Protein AF-A0A7Y1ADD5-F1 (afdb_monomer_lite)

Sequence (336 aa):
MIGHAPLDERRKQRAGEQALKLFDQLDKNEVDAVLAQFDAKTAECEATAEARAAEHLIVLQSAYLLNALYAYDPQDLRRGWAFAIQAALCTLGMEACPPGQALLAQWWEDTQIAEGNLFWRGYALNQQDLMKDTRVGLTESKSLFASLPLKDIAATAIKEIKRGKSIINTFEKANKVLADGEKLTPMDWLARSQMGVLMGWYAQLAKGVFTYGSPNSVDKAMAHVLTTAVSWRLGKLAPQLRLEELAEAKTPKSIDRVRAELQVRVRASVQAELDAGKMGNFYAVRIGVIVGLYEAFQLYNKAQVMPDGNKQKAEFVAAAPATTAVSLDLMHTGAE

Foldseek 3Di:
DDDPDPPVVVVVVVVVVVVVVVVVPDPVVVVVVVVVVVVVVLVVVAVVLQVCVVVLVCCLQDPVVLVVLPVQDLADLVSLQLLLLVLLVSLFCLVSYDSSLVVLLVLLPPLLCDSSNSLVCSLQSVHPVLSVLSSVLLVVLLVVLVPDDLLCLLVVLVVSLVVLQVNLVVLVVSLVVLVVCLPDDPDPSNQLLSLLSSVSSVVSLLVQLCQCCDPPHPRVSSNRSSLSSLLSNLRPVNVVLPSPVVSPDPPDDPPVVSVVVLCVLLVVLVVVVVVCPSGDDSSSLSSNLSSLSSVLSVLQSVLVPDDPPDPSSVVSPVSSVVSNVSSVVSSVVSND

pLDDT: mean 72.24, std 17.01, range [35.12, 95.81]

Structure (mmCIF, N/CA/C/O backbone):
data_AF-A0A7Y1ADD5-F1
#
_entry.id   AF-A0A7Y1ADD5-F1
#
loop_
_atom_site.group_PDB
_atom_site.id
_atom_site.type_symbol
_atom_site.label_atom_id
_atom_site.label_alt_id
_atom_site.label_comp_id
_atom_site.label_asym_id
_atom_site.label_entity_id
_atom_site.label_seq_id
_atom_site.pdbx_PDB_ins_code
_atom_site.Cartn_x
_atom_site.Cartn_y
_atom_site.Cartn_z
_atom_site.occupancy
_atom_site.B_iso_or_equiv
_atom_site.auth_seq_id
_atom_site.auth_comp_id
_atom_site.auth_asym_id
_atom_site.auth_atom_id
_atom_site.pdbx_PDB_model_num
ATOM 1 N N . MET A 1 1 ? -54.639 13.576 25.469 1.00 35.28 1 MET A N 1
ATOM 2 C CA . MET A 1 1 ? -53.165 13.674 25.547 1.00 35.28 1 MET A CA 1
ATOM 3 C C . MET A 1 1 ? -52.591 13.025 24.301 1.00 35.28 1 MET A C 1
ATOM 5 O O . MET A 1 1 ? -52.671 11.813 24.180 1.00 35.28 1 MET A O 1
ATOM 9 N N . ILE A 1 2 ? -52.111 13.816 23.340 1.00 41.03 2 ILE A N 1
ATOM 10 C CA . ILE A 1 2 ? -51.471 13.295 22.124 1.00 41.03 2 ILE A CA 1
ATOM 11 C C . ILE A 1 2 ? -49.968 13.291 22.401 1.00 41.03 2 ILE A C 1
ATOM 13 O O . ILE A 1 2 ? -49.354 14.350 22.517 1.00 41.03 2 ILE A O 1
ATOM 17 N N . GLY A 1 3 ? -49.401 12.101 22.601 1.00 40.22 3 GLY A N 1
ATOM 18 C CA . GLY A 1 3 ? -47.978 11.917 22.870 1.00 40.22 3 GLY A CA 1
ATOM 19 C C . GLY A 1 3 ? -47.151 12.292 21.645 1.00 40.22 3 GLY A C 1
ATOM 20 O O . GLY A 1 3 ? -47.153 11.587 20.637 1.00 40.22 3 GLY A O 1
ATOM 21 N N . HIS A 1 4 ? -46.443 13.417 21.711 1.00 43.22 4 HIS A N 1
ATOM 22 C CA . HIS A 1 4 ? -45.445 13.762 20.710 1.00 43.22 4 HIS A CA 1
ATOM 23 C C . HIS A 1 4 ? -44.238 12.831 20.867 1.00 43.22 4 HIS A C 1
ATOM 25 O O . HIS A 1 4 ? -43.370 13.086 21.695 1.00 43.22 4 HIS A O 1
ATOM 31 N N . ALA A 1 5 ? -44.149 11.789 20.033 1.00 47.56 5 ALA A N 1
ATOM 32 C CA . ALA A 1 5 ? -42.877 11.099 19.822 1.00 47.56 5 ALA A CA 1
ATOM 33 C C . ALA A 1 5 ? -41.831 12.145 19.380 1.00 47.56 5 ALA A C 1
ATOM 35 O O . ALA A 1 5 ? -42.150 12.932 18.463 1.00 47.56 5 ALA A O 1
ATOM 36 N N . PRO A 1 6 ? -40.651 12.209 20.027 1.00 55.03 6 PRO A N 1
ATOM 37 C CA . PRO A 1 6 ? -39.632 13.214 19.751 1.00 55.03 6 PRO A CA 1
ATOM 38 C C . PRO A 1 6 ? -39.223 13.159 18.275 1.00 55.03 6 PRO A C 1
ATOM 40 O O . PRO A 1 6 ? -39.163 12.093 17.664 1.00 55.03 6 PRO A O 1
ATOM 43 N N . LEU A 1 7 ? -38.978 14.329 17.678 1.00 48.97 7 LEU A N 1
ATOM 44 C CA . LEU A 1 7 ? -38.699 14.515 16.243 1.00 48.97 7 LEU A CA 1
ATOM 45 C C . LEU A 1 7 ? -37.621 13.564 15.681 1.00 48.97 7 LEU A C 1
ATOM 47 O O . LEU A 1 7 ? -37.680 13.205 14.504 1.00 48.97 7 LEU A O 1
ATOM 51 N N . ASP A 1 8 ? -36.688 13.120 16.522 1.00 46.88 8 ASP A N 1
ATOM 52 C CA . ASP A 1 8 ? -35.637 12.159 16.181 1.00 46.88 8 ASP A CA 1
ATOM 53 C C . ASP A 1 8 ? -36.136 10.726 15.959 1.00 46.88 8 ASP A C 1
ATOM 55 O O . ASP A 1 8 ? -35.636 10.039 15.067 1.00 46.88 8 ASP A O 1
ATOM 59 N N . GLU A 1 9 ? -37.139 10.259 16.706 1.00 48.44 9 GLU A N 1
ATOM 60 C CA . GLU A 1 9 ? -37.697 8.915 16.508 1.00 48.44 9 GLU A CA 1
ATOM 61 C C . GLU A 1 9 ? -38.468 8.824 15.195 1.00 48.44 9 GLU A C 1
ATOM 63 O O . GLU A 1 9 ? -38.271 7.882 14.432 1.00 48.44 9 GLU A O 1
ATOM 68 N N . ARG A 1 10 ? -39.251 9.856 14.854 1.00 60.03 10 ARG A N 1
ATOM 69 C CA . ARG A 1 10 ? -39.974 9.910 13.570 1.00 60.03 10 ARG A CA 1
ATOM 70 C C . ARG A 1 10 ? -39.033 9.992 12.371 1.00 60.03 10 ARG A C 1
ATOM 72 O O . ARG A 1 10 ? -39.338 9.441 11.315 1.00 60.03 10 ARG A O 1
ATOM 79 N N . ARG A 1 11 ? -37.892 10.677 12.514 1.00 47.22 11 ARG A N 1
ATOM 80 C CA . ARG A 1 11 ? -36.849 10.721 11.476 1.00 47.22 11 ARG A CA 1
ATOM 81 C C . ARG A 1 11 ? -36.173 9.364 11.300 1.00 47.22 11 ARG A C 1
ATOM 83 O O . ARG A 1 11 ? -35.996 8.941 10.163 1.00 47.22 11 ARG A O 1
ATOM 90 N N . LYS A 1 12 ? -35.862 8.660 12.395 1.00 50.84 12 LYS A N 1
ATOM 91 C CA . LYS A 1 12 ? -35.328 7.288 12.345 1.00 50.84 12 LYS A CA 1
ATOM 92 C C . LYS A 1 12 ? -36.313 6.317 11.693 1.00 50.84 12 LYS A C 1
ATOM 94 O O . LYS A 1 12 ? -35.900 5.529 10.851 1.00 50.84 12 LYS A O 1
ATOM 99 N N . GLN A 1 13 ? -37.600 6.421 12.024 1.00 60.69 13 GLN A N 1
ATOM 100 C CA . GLN A 1 13 ? -38.652 5.591 11.433 1.00 60.69 13 GLN A CA 1
ATOM 101 C C . GLN A 1 13 ? -38.779 5.822 9.924 1.00 60.69 13 GLN A C 1
ATOM 103 O O . GLN A 1 13 ? -38.715 4.867 9.158 1.00 60.69 13 GLN A O 1
ATOM 108 N N . ARG A 1 14 ? -38.837 7.085 9.475 1.00 63.88 14 ARG A N 1
ATOM 109 C CA . ARG A 1 14 ? -38.886 7.407 8.037 1.00 63.88 14 ARG A CA 1
ATOM 110 C C . ARG A 1 14 ? -37.642 6.970 7.274 1.00 63.88 14 ARG A C 1
ATOM 112 O O . ARG A 1 14 ? -37.772 6.499 6.152 1.00 63.88 14 ARG A O 1
ATOM 119 N N . ALA A 1 15 ? -36.455 7.129 7.858 1.00 52.94 15 ALA A N 1
ATOM 120 C CA . ALA A 1 15 ? -35.216 6.673 7.233 1.00 52.94 15 ALA A CA 1
ATOM 121 C C . ALA A 1 15 ? -35.188 5.140 7.098 1.00 52.94 15 ALA A C 1
ATOM 123 O O . ALA A 1 15 ? -34.776 4.630 6.060 1.00 52.94 15 ALA A O 1
ATOM 124 N N . GLY A 1 16 ? -35.682 4.413 8.108 1.00 58.47 16 GLY A N 1
ATOM 125 C CA . GLY A 1 16 ? -35.849 2.958 8.050 1.00 58.47 16 GLY A CA 1
ATOM 126 C C . GLY A 1 16 ? -36.850 2.519 6.978 1.00 58.47 16 GLY A C 1
ATOM 127 O O . GLY A 1 16 ? -36.544 1.641 6.178 1.00 58.47 16 GLY A O 1
ATOM 128 N N . GLU A 1 17 ? -38.010 3.175 6.900 1.00 69.00 17 GLU A N 1
ATOM 129 C CA . GLU A 1 17 ? -39.030 2.907 5.875 1.00 69.00 17 GLU A CA 1
ATOM 130 C C . GLU A 1 17 ? -38.546 3.231 4.453 1.00 69.00 17 GLU A C 1
ATOM 132 O O . GLU A 1 17 ? -38.867 2.510 3.512 1.00 69.00 17 GLU A O 1
ATOM 137 N N . GLN A 1 18 ? -37.768 4.301 4.270 1.00 64.12 18 GLN A N 1
ATOM 138 C CA . GLN A 1 18 ? -37.186 4.646 2.970 1.00 64.12 18 GLN A CA 1
ATOM 139 C C . GLN A 1 18 ? -36.085 3.672 2.544 1.00 64.12 18 GLN A C 1
ATOM 141 O O . GLN A 1 18 ? -36.027 3.320 1.369 1.00 64.12 18 GLN A O 1
ATOM 146 N N . ALA A 1 19 ? -35.245 3.214 3.478 1.00 56.06 19 ALA A N 1
ATOM 147 C CA . ALA A 1 19 ? -34.239 2.197 3.193 1.00 56.06 19 ALA A CA 1
ATOM 148 C C . ALA A 1 19 ? -34.893 0.870 2.779 1.00 56.06 19 ALA A C 1
ATOM 150 O O . ALA A 1 19 ? -34.497 0.288 1.776 1.00 56.06 19 ALA A O 1
ATOM 151 N N . LEU A 1 20 ? -35.942 0.436 3.488 1.00 58.53 20 LEU A N 1
ATOM 152 C CA . LEU A 1 20 ? -36.706 -0.769 3.139 1.00 58.53 20 LEU A CA 1
ATOM 153 C C . LEU A 1 20 ? -37.332 -0.671 1.742 1.00 58.53 20 LEU A C 1
ATOM 155 O O . LEU A 1 20 ? -37.185 -1.594 0.952 1.00 58.53 20 LEU A O 1
ATOM 159 N N . LYS A 1 21 ? -37.911 0.483 1.382 1.00 68.00 21 LYS A N 1
ATOM 160 C CA . LYS A 1 21 ? -38.464 0.713 0.034 1.00 68.00 21 LYS A CA 1
ATOM 161 C C . LYS A 1 21 ? -37.431 0.628 -1.090 1.00 68.00 21 LYS A C 1
ATOM 163 O O . LYS A 1 21 ? -37.799 0.273 -2.202 1.00 68.00 21 LYS A O 1
ATOM 168 N N . LEU A 1 22 ? -36.174 0.983 -0.822 1.00 61.97 22 LEU A N 1
ATOM 169 C CA . LEU A 1 22 ? -35.074 0.839 -1.781 1.00 61.97 22 LEU A CA 1
ATOM 170 C C . LEU A 1 22 ? -34.720 -0.637 -2.009 1.00 61.97 22 LEU A C 1
ATOM 172 O O . LEU A 1 22 ? -34.455 -1.025 -3.141 1.00 61.97 22 LEU A O 1
ATOM 176 N N . PHE A 1 23 ? -34.762 -1.462 -0.960 1.00 59.47 23 PHE A N 1
ATOM 177 C CA . PHE A 1 23 ? -34.515 -2.903 -1.066 1.00 59.47 23 PHE A CA 1
ATOM 178 C C . PHE A 1 23 ? -35.712 -3.684 -1.628 1.00 59.47 23 PHE A C 1
ATOM 180 O O . PHE A 1 23 ? -35.501 -4.672 -2.322 1.00 59.47 23 PHE A O 1
ATOM 187 N N . ASP A 1 24 ? -36.946 -3.228 -1.394 1.00 67.50 24 ASP A N 1
ATOM 188 C CA . ASP A 1 24 ? -38.166 -3.831 -1.958 1.00 67.50 24 ASP A CA 1
ATOM 189 C C . ASP A 1 24 ? -38.286 -3.636 -3.483 1.00 67.50 24 ASP A C 1
ATOM 191 O O . ASP A 1 24 ? -39.061 -4.331 -4.135 1.00 67.50 24 ASP A O 1
ATOM 195 N N . GLN A 1 25 ? -37.533 -2.691 -4.059 1.00 68.75 25 GLN A N 1
ATOM 196 C CA . GLN A 1 25 ? -37.465 -2.458 -5.509 1.00 68.75 25 GLN A CA 1
ATOM 197 C C . GLN A 1 25 ? -36.471 -3.376 -6.228 1.00 68.75 25 GLN A C 1
ATOM 199 O O . GLN A 1 25 ? -36.466 -3.404 -7.457 1.00 68.75 25 GLN A O 1
ATOM 204 N N . LEU A 1 26 ? -35.624 -4.099 -5.492 1.00 70.56 26 LEU A N 1
ATOM 205 C CA . LEU A 1 26 ? -34.667 -5.027 -6.079 1.00 70.56 26 LEU A CA 1
ATOM 206 C C . LEU A 1 26 ? -35.344 -6.379 -6.299 1.00 70.56 26 LEU A C 1
ATOM 208 O O . LEU A 1 26 ? -35.810 -7.010 -5.346 1.00 70.56 26 LEU A O 1
ATOM 212 N N . ASP A 1 27 ? -35.364 -6.849 -7.546 1.00 80.50 27 ASP A N 1
ATOM 213 C CA . ASP A 1 27 ? -35.696 -8.243 -7.817 1.00 80.50 27 ASP A CA 1
ATOM 214 C C . ASP A 1 27 ? -34.578 -9.116 -7.243 1.00 80.50 27 ASP A C 1
ATOM 216 O O . ASP A 1 27 ? -33.456 -9.149 -7.748 1.00 80.50 27 ASP A O 1
ATOM 220 N N . LYS A 1 28 ? -34.879 -9.813 -6.146 1.00 78.38 28 L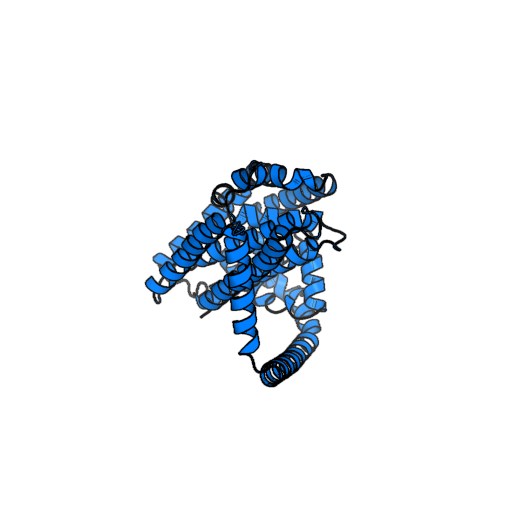YS A N 1
ATOM 221 C CA . LYS A 1 28 ? -33.901 -10.660 -5.460 1.00 78.38 28 LYS A CA 1
ATOM 222 C C . LYS A 1 28 ? -33.378 -11.779 -6.354 1.00 78.38 28 LYS A C 1
ATOM 224 O O . LYS A 1 28 ? -32.214 -12.125 -6.228 1.00 78.38 28 LYS A O 1
ATOM 229 N N . ASN A 1 29 ? -34.188 -12.290 -7.282 1.00 81.75 29 ASN A N 1
ATOM 230 C CA . ASN A 1 29 ? -33.728 -13.318 -8.212 1.00 81.75 29 ASN A CA 1
ATOM 231 C C . ASN A 1 29 ? -32.725 -12.742 -9.217 1.00 81.75 29 ASN A C 1
ATOM 233 O O . ASN A 1 29 ? -31.763 -13.416 -9.576 1.00 81.75 29 ASN A O 1
ATOM 237 N N . GLU A 1 30 ? -32.931 -11.499 -9.662 1.00 83.75 30 GLU A N 1
ATOM 238 C CA . GLU A 1 30 ? -31.988 -10.800 -10.539 1.00 83.75 30 GLU A CA 1
ATOM 239 C C . GLU A 1 30 ? -30.689 -10.469 -9.796 1.00 83.75 30 GLU A C 1
ATOM 241 O O . GLU A 1 30 ? -29.605 -10.721 -10.317 1.00 83.75 30 GLU A O 1
ATOM 246 N N . VAL A 1 31 ? -30.787 -9.986 -8.553 1.00 80.81 31 VAL A N 1
ATOM 247 C CA . VAL A 1 31 ? -29.622 -9.749 -7.687 1.00 80.81 31 VAL A CA 1
ATOM 248 C C . VAL A 1 31 ? -28.826 -11.036 -7.485 1.00 80.81 31 VAL A C 1
ATOM 250 O O . VAL A 1 31 ? -27.621 -11.040 -7.720 1.00 80.81 31 VAL A O 1
ATOM 253 N N . ASP A 1 32 ? -29.485 -12.133 -7.110 1.00 85.81 32 ASP A N 1
ATOM 254 C CA . ASP A 1 32 ? -28.830 -13.424 -6.889 1.00 85.81 32 ASP A CA 1
ATOM 255 C C . ASP A 1 32 ? -28.192 -13.957 -8.183 1.00 85.81 32 ASP A C 1
ATOM 257 O O . ASP A 1 32 ? -27.082 -14.486 -8.155 1.00 85.81 32 ASP A O 1
ATOM 261 N N . ALA A 1 33 ? -28.843 -13.769 -9.336 1.00 88.44 33 ALA A N 1
ATOM 262 C CA . ALA A 1 33 ? -28.291 -14.156 -10.632 1.00 88.44 33 ALA A CA 1
ATOM 263 C C . ALA A 1 33 ? -27.048 -13.333 -11.010 1.00 88.44 33 ALA A C 1
ATOM 265 O O . ALA A 1 33 ? -26.066 -13.899 -11.495 1.00 88.44 33 ALA A O 1
ATOM 266 N N . VAL A 1 34 ? -27.067 -12.017 -10.780 1.00 86.75 34 VAL A N 1
ATOM 267 C CA . VAL A 1 34 ? -25.913 -11.135 -11.017 1.00 86.75 34 VAL A CA 1
ATOM 268 C C . VAL A 1 34 ? -24.762 -11.491 -10.080 1.00 86.75 34 VAL A C 1
ATOM 270 O O . VAL A 1 34 ? -23.625 -11.598 -10.537 1.00 86.75 34 VAL A O 1
ATOM 273 N N . LEU A 1 35 ? -25.044 -11.726 -8.795 1.00 87.88 35 LEU A N 1
ATOM 274 C CA . LEU A 1 35 ? -24.037 -12.149 -7.822 1.00 87.88 35 LEU A CA 1
ATOM 275 C C . LEU A 1 35 ? -23.424 -13.498 -8.206 1.00 87.88 35 LEU A C 1
ATOM 277 O O . LEU A 1 35 ? -22.206 -13.615 -8.241 1.00 87.88 35 LEU A O 1
ATOM 281 N N . ALA A 1 36 ? -24.235 -14.478 -8.609 1.00 90.62 36 ALA A N 1
ATOM 282 C CA . ALA A 1 36 ? -23.729 -15.774 -9.056 1.00 90.62 36 ALA A CA 1
ATOM 283 C C . ALA A 1 36 ? -22.832 -15.663 -10.303 1.00 90.62 36 ALA A C 1
ATOM 285 O O . ALA A 1 36 ? -21.810 -16.344 -10.396 1.00 90.62 36 ALA A O 1
ATOM 286 N N . GLN A 1 37 ? -23.180 -14.797 -11.263 1.00 90.88 37 GLN A N 1
ATOM 287 C CA . GLN A 1 37 ? -22.331 -14.528 -12.431 1.00 90.88 37 GLN A CA 1
ATOM 288 C C . GLN A 1 37 ? -21.024 -13.833 -12.040 1.00 90.88 37 GLN A C 1
ATOM 290 O O . GLN A 1 37 ? -19.961 -14.180 -12.558 1.00 90.88 37 GLN A O 1
ATOM 295 N N . PHE A 1 38 ? -21.096 -12.868 -11.123 1.00 87.00 38 PHE A N 1
ATOM 296 C CA . PHE A 1 38 ? -19.929 -12.172 -10.597 1.00 87.00 38 PHE A CA 1
ATOM 297 C C . PHE A 1 38 ? -18.988 -13.131 -9.860 1.00 87.00 38 PHE A C 1
ATOM 299 O O . PHE A 1 38 ? -17.785 -13.122 -10.120 1.00 87.00 38 PHE A O 1
ATOM 306 N N . ASP A 1 39 ? -19.526 -14.002 -9.007 1.00 90.56 39 ASP A N 1
ATOM 307 C CA . ASP A 1 39 ? -18.764 -15.001 -8.258 1.00 90.56 39 ASP A CA 1
ATOM 308 C C . ASP A 1 39 ? -18.105 -16.013 -9.200 1.00 90.56 39 ASP A C 1
ATOM 310 O O . ASP A 1 39 ? -16.912 -16.292 -9.076 1.00 90.56 39 ASP A O 1
ATOM 314 N N . ALA A 1 40 ? -18.840 -16.506 -10.204 1.00 92.00 40 ALA A N 1
ATOM 315 C CA . ALA A 1 40 ? -18.287 -17.397 -11.222 1.00 92.00 40 ALA A CA 1
ATOM 316 C C . ALA A 1 40 ? -17.129 -16.732 -11.983 1.00 92.00 40 ALA A C 1
ATOM 318 O O . ALA A 1 40 ? -16.071 -17.337 -12.166 1.00 92.00 40 ALA A O 1
ATOM 319 N N . LYS A 1 41 ? -17.291 -15.462 -12.377 1.00 90.88 41 LYS A N 1
ATOM 320 C CA . LYS A 1 41 ? -16.233 -14.720 -13.069 1.00 90.88 41 LYS A CA 1
ATOM 321 C C . LYS A 1 41 ? -15.034 -14.439 -12.167 1.00 90.88 41 LYS A C 1
ATOM 323 O O . LYS A 1 41 ? -13.896 -14.507 -12.629 1.00 90.88 41 LYS A O 1
ATOM 328 N N . THR A 1 42 ? -15.279 -14.150 -10.894 1.00 88.12 42 THR A N 1
ATOM 329 C CA . THR A 1 42 ? -14.232 -13.949 -9.890 1.00 88.12 42 THR A CA 1
ATOM 330 C C . THR A 1 42 ? -13.412 -15.223 -9.720 1.00 88.12 42 THR A C 1
ATOM 332 O O . THR A 1 42 ? -12.190 -15.161 -9.826 1.00 88.12 42 THR A O 1
ATOM 335 N N . ALA A 1 43 ? -14.062 -16.383 -9.602 1.00 88.62 43 ALA A N 1
ATOM 336 C CA . ALA A 1 43 ? -13.387 -17.673 -9.488 1.00 88.62 43 ALA A CA 1
ATOM 337 C C . ALA A 1 43 ? -12.501 -17.998 -10.710 1.00 88.62 43 ALA A C 1
ATOM 339 O O . ALA A 1 43 ? -11.379 -18.478 -10.553 1.00 88.62 43 ALA A O 1
ATOM 340 N N . GLU A 1 44 ? -12.954 -17.696 -11.935 1.00 91.31 44 GLU A N 1
ATOM 341 C CA . GLU A 1 44 ? -12.125 -17.846 -13.146 1.00 91.31 44 GLU A CA 1
ATOM 342 C C . GLU A 1 44 ? -10.863 -16.965 -13.106 1.00 91.31 44 GLU A C 1
ATOM 344 O O . GLU A 1 44 ? -9.761 -17.397 -13.474 1.00 91.31 44 GLU A O 1
ATOM 349 N N . CYS A 1 45 ? -11.021 -15.713 -12.671 1.00 87.31 45 CYS A N 1
ATOM 350 C CA . CYS A 1 45 ? -9.921 -14.763 -12.536 1.00 87.31 45 CYS A CA 1
ATOM 351 C C . CYS A 1 45 ? -8.931 -15.202 -11.446 1.00 87.31 45 CYS A C 1
ATOM 353 O O . CYS A 1 45 ? -7.722 -15.176 -11.680 1.00 87.31 45 CYS A O 1
ATOM 355 N N . GLU A 1 46 ? -9.430 -15.651 -10.293 1.00 86.88 46 GLU A N 1
ATOM 356 C CA . GLU A 1 46 ? -8.624 -16.164 -9.181 1.00 86.88 46 GLU A CA 1
ATOM 357 C C . GLU A 1 46 ? -7.824 -17.404 -9.591 1.00 86.88 46 GLU A C 1
ATOM 359 O O . GLU A 1 46 ? -6.614 -17.442 -9.373 1.00 86.88 46 GLU A O 1
ATOM 364 N N . ALA A 1 47 ? -8.445 -18.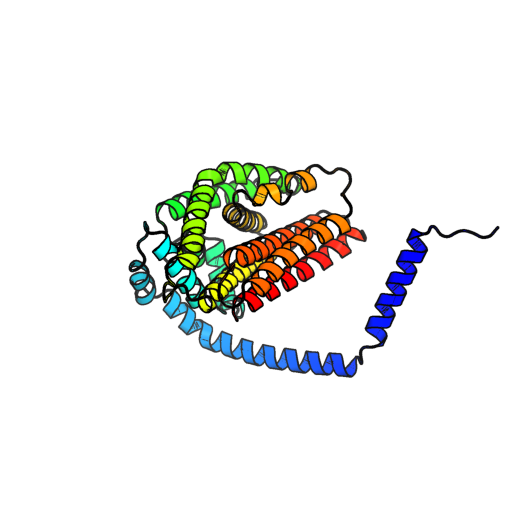364 -10.285 1.00 88.56 47 ALA A N 1
ATOM 365 C CA . ALA A 1 47 ? -7.753 -19.550 -10.793 1.00 88.56 47 ALA A CA 1
ATOM 366 C C . ALA A 1 47 ? -6.622 -19.184 -11.772 1.00 88.56 47 ALA A C 1
ATOM 368 O O . ALA A 1 47 ? -5.531 -19.758 -11.733 1.00 88.56 47 ALA A O 1
ATOM 369 N N . THR A 1 48 ? -6.851 -18.185 -12.631 1.00 89.62 48 THR A N 1
ATOM 370 C CA . THR A 1 48 ? -5.822 -17.675 -13.549 1.00 89.62 48 THR A CA 1
ATOM 371 C C . THR A 1 48 ? -4.675 -16.998 -12.794 1.00 89.62 48 THR A C 1
ATOM 373 O O . THR A 1 48 ? -3.508 -17.178 -13.153 1.00 89.62 48 THR A O 1
ATOM 376 N N . ALA A 1 49 ? -4.986 -16.214 -11.759 1.00 87.38 49 ALA A N 1
ATOM 377 C CA . ALA A 1 49 ? -3.987 -15.561 -10.920 1.00 87.38 49 ALA A CA 1
ATOM 378 C C . ALA A 1 49 ? -3.154 -16.588 -10.138 1.00 87.38 49 ALA A C 1
ATOM 380 O O . ALA A 1 49 ? -1.928 -16.483 -10.096 1.00 87.38 49 ALA A O 1
ATOM 381 N N . GLU A 1 50 ? -3.796 -17.612 -9.574 1.00 88.00 50 GLU A N 1
ATOM 382 C CA . GLU A 1 50 ? -3.138 -18.682 -8.826 1.00 88.00 50 GLU A CA 1
ATOM 383 C C . GLU A 1 50 ? -2.208 -19.516 -9.715 1.00 88.00 50 GLU A C 1
ATOM 385 O O . GLU A 1 50 ? -1.056 -19.748 -9.345 1.00 88.00 50 GLU A O 1
ATOM 390 N N . ALA A 1 51 ? -2.639 -19.862 -10.933 1.00 90.62 51 ALA A N 1
ATOM 391 C CA . ALA A 1 51 ? -1.811 -20.591 -11.896 1.00 90.62 51 ALA A CA 1
ATOM 392 C C . ALA A 1 51 ? -0.525 -19.837 -12.289 1.00 90.62 51 ALA A C 1
ATOM 394 O O . ALA A 1 51 ? 0.488 -20.461 -12.597 1.00 90.62 51 ALA A O 1
ATOM 395 N N . ARG A 1 52 ? -0.549 -18.497 -12.269 1.00 90.94 52 ARG A N 1
ATOM 396 C CA . ARG A 1 52 ? 0.603 -17.638 -12.605 1.00 90.94 52 ARG A CA 1
ATOM 397 C C . ARG A 1 52 ? 1.460 -17.268 -11.397 1.00 90.94 52 ARG A C 1
ATOM 399 O O . ARG A 1 52 ? 2.592 -16.817 -11.573 1.00 90.94 52 ARG A O 1
ATOM 406 N N . ALA A 1 53 ? 0.938 -17.441 -10.183 1.00 91.81 53 ALA A N 1
ATOM 407 C CA . ALA A 1 53 ? 1.548 -16.911 -8.971 1.00 91.81 53 ALA A CA 1
ATOM 408 C C . ALA A 1 53 ? 2.969 -17.449 -8.760 1.00 91.81 53 ALA A C 1
ATOM 410 O O . ALA A 1 53 ? 3.887 -16.669 -8.532 1.00 91.81 53 ALA A O 1
ATOM 411 N N . ALA A 1 54 ? 3.184 -18.762 -8.885 1.00 92.31 54 ALA A N 1
ATOM 412 C CA . ALA A 1 54 ? 4.490 -19.365 -8.612 1.00 92.31 54 ALA A CA 1
ATOM 413 C C . ALA A 1 54 ? 5.611 -18.782 -9.494 1.00 92.31 54 ALA A C 1
ATOM 415 O O . ALA A 1 54 ? 6.644 -18.354 -8.978 1.00 92.31 54 ALA A O 1
ATOM 416 N N . GLU A 1 55 ? 5.396 -18.709 -10.809 1.00 93.12 55 GLU A N 1
ATOM 417 C CA . GLU A 1 55 ? 6.375 -18.151 -11.751 1.00 93.12 55 GLU A CA 1
ATOM 418 C C . GLU A 1 55 ? 6.595 -16.655 -11.519 1.00 93.12 55 GLU A C 1
ATOM 420 O O . GLU A 1 55 ? 7.736 -16.188 -11.493 1.00 93.12 55 GLU A O 1
ATOM 425 N N . HIS A 1 56 ? 5.514 -15.906 -11.283 1.00 93.88 56 HIS A N 1
ATOM 426 C CA . HIS A 1 56 ? 5.586 -14.480 -10.976 1.00 93.88 56 HIS A CA 1
ATOM 427 C C . HIS A 1 56 ? 6.443 -14.214 -9.735 1.00 93.88 56 HIS A C 1
ATOM 429 O O . HIS A 1 56 ? 7.356 -13.389 -9.790 1.00 93.88 56 HIS A O 1
ATOM 435 N N . LEU A 1 57 ? 6.223 -14.960 -8.649 1.00 94.00 57 LEU A N 1
ATOM 436 C CA . LEU A 1 57 ? 6.990 -14.823 -7.410 1.00 94.00 57 LEU A CA 1
ATOM 437 C C . LEU A 1 57 ? 8.464 -15.223 -7.573 1.00 94.00 57 LEU A C 1
ATOM 439 O O . LEU A 1 57 ? 9.321 -14.616 -6.926 1.00 94.00 57 LEU A O 1
ATOM 443 N N . ILE A 1 58 ? 8.776 -16.206 -8.428 1.00 94.75 58 ILE A N 1
ATOM 444 C CA . ILE A 1 58 ? 10.161 -16.577 -8.765 1.00 94.75 58 ILE A CA 1
ATOM 445 C C . ILE A 1 58 ? 10.862 -15.416 -9.468 1.00 94.75 58 ILE A C 1
ATOM 447 O O . ILE A 1 58 ? 11.969 -15.041 -9.081 1.00 94.75 58 ILE A O 1
ATOM 451 N N . VAL A 1 59 ? 10.223 -14.820 -10.479 1.00 94.38 59 VAL A N 1
ATOM 452 C CA . VAL A 1 59 ? 10.790 -13.677 -11.210 1.00 94.38 59 VAL A CA 1
ATOM 453 C C . VAL A 1 59 ? 10.988 -12.488 -10.274 1.00 94.38 59 VAL A C 1
ATOM 455 O O . VAL A 1 59 ? 12.057 -11.874 -10.288 1.00 94.38 59 VAL A O 1
ATOM 458 N N . LEU A 1 60 ? 10.001 -12.207 -9.421 1.00 93.94 60 LEU A N 1
ATOM 459 C CA . LEU A 1 60 ? 10.006 -11.080 -8.488 1.00 93.94 60 LEU A CA 1
ATOM 460 C C . LEU A 1 60 ? 11.173 -11.127 -7.493 1.00 93.94 60 LEU A C 1
ATOM 462 O O . LEU A 1 60 ? 11.726 -10.095 -7.120 1.00 93.94 60 LEU A O 1
ATOM 466 N N . GLN A 1 61 ? 11.555 -12.337 -7.087 1.00 93.25 61 GLN A N 1
ATOM 467 C CA . GLN A 1 61 ? 12.643 -12.596 -6.143 1.00 93.25 61 GLN A CA 1
ATOM 468 C C . GLN A 1 61 ? 13.959 -12.973 -6.839 1.00 93.25 61 GLN A C 1
ATOM 470 O O . GLN A 1 61 ? 14.955 -13.262 -6.175 1.00 93.25 61 GLN A O 1
ATOM 475 N N . SER A 1 62 ? 13.985 -12.990 -8.173 1.00 95.81 62 SER A N 1
ATOM 476 C CA . SER A 1 62 ? 15.168 -13.384 -8.928 1.00 95.81 62 SER A CA 1
ATOM 477 C C . SER A 1 62 ? 16.273 -12.336 -8.822 1.00 95.81 62 SER A C 1
ATOM 479 O O . SER A 1 62 ? 16.030 -11.129 -8.892 1.00 95.81 62 SER A O 1
ATOM 481 N N . ALA A 1 63 ? 17.523 -12.799 -8.768 1.00 95.56 63 ALA A N 1
ATOM 482 C CA . ALA A 1 63 ? 18.681 -11.912 -8.857 1.00 95.56 63 ALA A CA 1
ATOM 483 C C . ALA A 1 63 ? 18.670 -11.080 -10.152 1.00 95.56 63 ALA A C 1
ATOM 485 O O . ALA A 1 63 ? 19.148 -9.954 -10.155 1.00 95.56 63 ALA A O 1
ATOM 486 N N . TYR A 1 64 ? 18.101 -11.604 -11.244 1.00 94.38 64 TYR A N 1
ATOM 487 C CA . TYR A 1 64 ? 17.956 -10.865 -12.498 1.00 94.38 64 TYR A CA 1
ATOM 488 C C . TYR A 1 64 ? 17.135 -9.582 -12.313 1.00 94.38 64 TYR A C 1
ATOM 490 O O . TYR A 1 64 ? 17.623 -8.497 -12.633 1.00 94.38 64 TYR A O 1
ATOM 498 N N . LEU A 1 65 ? 15.924 -9.692 -11.753 1.00 93.81 65 LEU A N 1
ATOM 499 C CA . LEU A 1 65 ? 15.076 -8.525 -11.521 1.00 93.81 65 LEU A CA 1
ATOM 500 C C . LEU A 1 65 ? 15.697 -7.593 -10.477 1.00 93.81 65 LEU A C 1
ATOM 502 O O . LEU A 1 65 ? 15.791 -6.391 -10.717 1.00 93.81 65 LEU A O 1
ATOM 506 N N . LEU A 1 66 ? 16.154 -8.134 -9.343 1.00 93.81 66 LEU A N 1
ATOM 507 C CA . LEU A 1 66 ? 16.728 -7.323 -8.265 1.00 93.81 66 LEU A CA 1
ATOM 508 C C . LEU A 1 66 ? 17.957 -6.536 -8.736 1.00 93.81 66 LEU A C 1
ATOM 510 O O . LEU A 1 66 ? 18.063 -5.345 -8.441 1.00 93.81 66 LEU A O 1
ATOM 514 N N . ASN A 1 67 ? 18.811 -7.147 -9.563 1.00 94.62 67 ASN A N 1
ATOM 515 C CA . ASN A 1 67 ? 19.963 -6.464 -10.143 1.00 94.62 67 ASN A CA 1
ATOM 516 C C . ASN A 1 67 ? 19.560 -5.378 -11.147 1.00 94.62 67 ASN A C 1
ATOM 518 O O . ASN A 1 67 ? 20.166 -4.308 -11.167 1.00 94.62 67 ASN A O 1
ATOM 522 N N . ALA A 1 68 ? 18.528 -5.617 -11.964 1.00 93.75 68 ALA A N 1
ATOM 523 C CA . ALA A 1 68 ? 18.027 -4.613 -12.903 1.00 93.75 68 ALA A CA 1
ATOM 524 C C . ALA A 1 68 ? 17.530 -3.349 -12.178 1.00 93.75 68 ALA A C 1
ATOM 526 O O . ALA A 1 68 ? 17.677 -2.234 -12.681 1.00 93.75 68 ALA A O 1
ATOM 527 N N . LEU A 1 69 ? 17.005 -3.502 -10.960 1.00 93.19 69 LEU A N 1
ATOM 528 C CA . LEU A 1 69 ? 16.544 -2.385 -10.142 1.00 93.19 69 LEU A CA 1
ATOM 529 C C . LEU A 1 69 ? 17.680 -1.484 -9.613 1.00 93.19 69 LEU A C 1
ATOM 531 O O . LEU A 1 69 ? 17.392 -0.376 -9.160 1.00 93.19 69 LEU A O 1
ATOM 535 N N . TYR A 1 70 ? 18.957 -1.878 -9.712 1.00 92.94 70 TYR A N 1
ATOM 536 C CA . TYR A 1 70 ? 20.084 -0.971 -9.432 1.00 92.94 70 TYR A CA 1
ATOM 537 C C . TYR A 1 70 ? 20.271 0.120 -10.494 1.00 92.94 70 TYR A C 1
ATOM 539 O O . TYR A 1 70 ? 21.000 1.079 -10.256 1.00 92.94 70 TYR A O 1
ATOM 547 N N . ALA A 1 71 ? 19.586 0.029 -11.639 1.00 92.44 71 ALA A N 1
ATOM 548 C CA . ALA A 1 71 ? 19.574 1.100 -12.635 1.00 92.44 71 ALA A CA 1
ATOM 549 C C . ALA A 1 71 ? 18.892 2.391 -12.128 1.00 92.44 71 ALA A C 1
ATOM 551 O O . ALA A 1 71 ? 19.069 3.458 -12.719 1.00 92.44 71 ALA A O 1
ATOM 552 N N . TYR A 1 72 ? 18.108 2.312 -11.045 1.00 93.44 72 TYR A N 1
ATOM 553 C CA . TYR A 1 72 ? 17.497 3.472 -10.400 1.00 93.44 72 TYR A CA 1
ATOM 554 C C . TYR A 1 72 ? 18.449 4.062 -9.359 1.00 93.44 72 TYR A C 1
ATOM 556 O O . TYR A 1 72 ? 18.653 3.471 -8.299 1.00 93.44 72 TYR A O 1
ATOM 564 N N . ASP A 1 73 ? 18.996 5.243 -9.658 1.00 93.38 73 ASP A N 1
ATOM 565 C CA . ASP A 1 73 ? 19.906 5.967 -8.766 1.00 93.38 73 ASP A CA 1
ATOM 566 C C . ASP A 1 73 ? 19.261 6.212 -7.379 1.00 93.38 73 ASP A C 1
ATOM 568 O O . ASP A 1 73 ? 18.208 6.862 -7.295 1.00 93.38 73 ASP A O 1
ATOM 572 N N . PRO A 1 74 ? 19.875 5.717 -6.284 1.00 93.62 74 PRO A N 1
ATOM 573 C CA . PRO A 1 74 ? 19.342 5.845 -4.929 1.00 93.62 74 PRO A CA 1
ATOM 574 C C . PRO A 1 74 ? 19.474 7.255 -4.325 1.00 93.62 74 PRO A C 1
ATOM 576 O O . PRO A 1 74 ? 19.120 7.435 -3.156 1.00 93.62 74 PRO A O 1
ATOM 579 N N . GLN A 1 75 ? 19.999 8.231 -5.073 1.00 94.25 75 GLN A N 1
ATOM 580 C CA . GLN A 1 75 ? 20.119 9.639 -4.672 1.00 94.25 75 GLN A CA 1
ATOM 581 C C . GLN A 1 75 ? 19.318 10.597 -5.574 1.00 94.25 75 GLN A C 1
ATOM 583 O O . GLN A 1 75 ? 19.209 11.787 -5.267 1.00 94.25 75 GLN A O 1
ATOM 588 N N . ASP A 1 76 ? 18.729 10.100 -6.670 1.00 92.19 76 ASP A N 1
ATOM 589 C CA . ASP A 1 76 ? 17.863 10.882 -7.555 1.00 92.19 76 ASP A CA 1
ATOM 590 C C . ASP A 1 76 ? 16.383 10.571 -7.291 1.00 92.19 76 ASP A C 1
ATOM 592 O O . ASP A 1 76 ? 15.856 9.512 -7.640 1.00 92.19 76 ASP A O 1
ATOM 596 N N . LEU A 1 77 ? 15.665 11.550 -6.740 1.00 90.12 77 LEU A N 1
ATOM 597 C CA . LEU A 1 77 ? 14.234 11.445 -6.450 1.00 90.12 77 LEU A CA 1
ATOM 598 C C . LEU A 1 77 ? 13.365 11.226 -7.699 1.00 90.12 77 LEU A C 1
ATOM 600 O O . LEU A 1 77 ? 12.287 10.641 -7.579 1.00 90.12 77 LEU A O 1
ATOM 604 N N . ARG A 1 78 ? 13.800 11.653 -8.895 1.00 86.50 78 ARG A N 1
ATOM 605 C CA . ARG A 1 78 ? 13.096 11.319 -10.148 1.00 86.50 78 ARG A CA 1
ATOM 606 C C . ARG A 1 78 ? 13.178 9.818 -10.399 1.00 86.50 78 ARG A C 1
ATOM 608 O O . ARG A 1 78 ? 12.155 9.179 -10.637 1.00 86.50 78 ARG A O 1
ATOM 615 N N . ARG A 1 79 ? 14.378 9.245 -10.274 1.00 89.19 79 ARG A N 1
ATOM 616 C CA . ARG A 1 79 ? 14.600 7.795 -10.386 1.00 89.19 79 ARG A CA 1
ATOM 617 C C . ARG A 1 79 ? 13.894 7.027 -9.278 1.00 89.19 79 ARG A C 1
ATOM 619 O O . ARG A 1 79 ? 13.396 5.941 -9.544 1.00 89.19 79 ARG A O 1
ATOM 626 N N . GLY A 1 80 ? 13.759 7.606 -8.088 1.00 91.62 80 GLY A N 1
ATOM 627 C CA . GLY A 1 80 ? 12.995 7.004 -6.999 1.00 91.62 80 GLY A CA 1
ATOM 628 C C . GLY A 1 80 ? 11.503 6.836 -7.301 1.00 91.62 80 GLY A C 1
ATOM 629 O O . GLY A 1 80 ? 10.917 5.805 -6.973 1.00 91.62 80 GLY A O 1
ATOM 630 N N . TRP A 1 81 ? 10.879 7.800 -7.984 1.00 87.38 81 TRP A N 1
ATOM 631 C CA . TRP A 1 81 ? 9.500 7.636 -8.458 1.00 87.38 81 TRP A CA 1
ATOM 632 C C . TRP A 1 81 ? 9.381 6.636 -9.600 1.00 87.38 81 TRP A C 1
ATOM 634 O O . TRP A 1 81 ? 8.462 5.821 -9.581 1.00 87.38 81 TRP A O 1
ATOM 644 N N . ALA A 1 82 ? 10.321 6.653 -10.547 1.00 86.88 82 ALA A N 1
ATOM 645 C CA . ALA A 1 82 ? 10.369 5.652 -11.610 1.00 86.88 82 ALA A CA 1
ATOM 646 C C . ALA A 1 82 ? 10.485 4.231 -11.029 1.00 86.88 82 ALA A C 1
ATOM 648 O O . ALA A 1 82 ? 9.747 3.336 -11.433 1.00 86.88 82 ALA A O 1
ATOM 649 N N . PHE A 1 83 ? 11.335 4.048 -10.013 1.00 92.00 83 PHE A N 1
ATOM 650 C CA . PHE A 1 83 ? 11.429 2.800 -9.264 1.00 92.00 83 PHE A CA 1
ATOM 651 C C . PHE A 1 83 ? 10.084 2.422 -8.640 1.00 92.00 83 PHE A C 1
ATOM 653 O O . PHE A 1 83 ? 9.644 1.291 -8.802 1.00 92.00 83 PHE A O 1
ATOM 660 N N . ALA A 1 84 ? 9.423 3.343 -7.932 1.00 90.25 84 ALA A N 1
ATOM 661 C CA . ALA A 1 84 ? 8.177 3.040 -7.227 1.00 90.25 84 ALA A CA 1
ATOM 662 C C . ALA A 1 84 ? 7.048 2.617 -8.181 1.00 90.25 84 ALA A C 1
ATOM 664 O O . ALA A 1 84 ? 6.285 1.712 -7.855 1.00 90.25 84 ALA A O 1
ATOM 665 N N . ILE A 1 85 ? 6.974 3.224 -9.369 1.00 85.56 85 ILE A N 1
ATOM 666 C CA . ILE A 1 85 ? 6.044 2.824 -10.435 1.00 85.56 85 ILE A CA 1
ATOM 667 C C . ILE A 1 85 ? 6.351 1.401 -10.906 1.00 85.56 85 ILE A C 1
ATOM 669 O O . ILE A 1 85 ? 5.446 0.578 -11.009 1.00 85.56 85 ILE A O 1
ATOM 673 N N . GLN A 1 86 ? 7.622 1.089 -11.163 1.00 88.44 86 GLN A N 1
ATOM 674 C CA . GLN A 1 86 ? 8.019 -0.237 -11.638 1.00 88.44 86 GLN A CA 1
ATOM 675 C C . GLN A 1 86 ? 7.844 -1.311 -10.569 1.00 88.44 86 GLN A C 1
ATOM 677 O O . GLN A 1 86 ? 7.346 -2.388 -10.868 1.00 88.44 86 GLN A O 1
ATOM 682 N N . ALA A 1 87 ? 8.157 -1.005 -9.311 1.00 91.31 87 ALA A N 1
ATOM 683 C CA . ALA A 1 87 ? 7.861 -1.881 -8.187 1.00 91.31 87 ALA A CA 1
ATOM 684 C C . ALA A 1 87 ? 6.352 -2.155 -8.093 1.00 91.31 87 ALA A C 1
ATOM 686 O O . ALA A 1 87 ? 5.964 -3.311 -7.979 1.00 91.31 87 ALA A O 1
ATOM 687 N N . ALA A 1 88 ? 5.506 -1.126 -8.226 1.00 87.06 88 ALA A N 1
ATOM 688 C CA . ALA A 1 88 ? 4.054 -1.288 -8.226 1.00 87.06 88 ALA A CA 1
ATOM 689 C C . ALA A 1 88 ? 3.546 -2.118 -9.421 1.00 87.06 88 ALA A C 1
ATOM 691 O O . ALA A 1 88 ? 2.667 -2.953 -9.243 1.00 87.06 88 ALA A O 1
ATOM 692 N N . LEU A 1 89 ? 4.119 -1.945 -10.618 1.00 86.06 89 LEU A N 1
ATOM 693 C CA . LEU A 1 89 ? 3.835 -2.793 -11.785 1.00 86.06 89 LEU A CA 1
ATOM 694 C C . LEU A 1 89 ? 4.220 -4.252 -11.523 1.00 86.06 89 LEU A C 1
ATOM 696 O O . LEU A 1 89 ? 3.447 -5.159 -11.817 1.00 86.06 89 LEU A O 1
ATOM 700 N N . CYS A 1 90 ? 5.403 -4.478 -10.951 1.00 89.38 90 CYS A N 1
ATOM 701 C CA . CYS A 1 90 ? 5.890 -5.811 -10.626 1.00 89.38 90 CYS A CA 1
ATOM 702 C C . CYS A 1 90 ? 5.037 -6.507 -9.563 1.00 89.38 90 CYS A C 1
ATOM 704 O O . CYS A 1 90 ? 4.989 -7.733 -9.564 1.00 89.38 90 CYS A O 1
ATOM 706 N N . THR A 1 91 ? 4.392 -5.766 -8.660 1.00 88.56 91 THR A N 1
ATOM 707 C CA . THR A 1 91 ? 3.592 -6.336 -7.565 1.00 88.56 91 THR A CA 1
ATOM 708 C C . THR A 1 91 ? 2.087 -6.279 -7.808 1.00 88.56 91 THR A C 1
ATOM 710 O O . THR A 1 91 ? 1.323 -6.729 -6.953 1.00 88.56 91 THR A O 1
ATOM 713 N N . LEU A 1 92 ? 1.637 -5.732 -8.939 1.00 84.12 92 LEU A N 1
ATOM 714 C CA . LEU A 1 92 ? 0.220 -5.604 -9.261 1.00 84.12 92 LEU A CA 1
ATOM 715 C C . LEU A 1 92 ? -0.448 -6.985 -9.331 1.00 84.12 92 LEU A C 1
ATOM 717 O O . LEU A 1 92 ? 0.067 -7.898 -9.975 1.00 84.12 92 LEU A O 1
ATOM 721 N N . GLY A 1 93 ? -1.600 -7.142 -8.675 1.00 80.06 93 GLY A N 1
ATOM 722 C CA . GLY A 1 93 ? -2.363 -8.389 -8.682 1.00 80.06 93 GLY A CA 1
ATOM 723 C C . GLY A 1 93 ? -1.895 -9.433 -7.665 1.00 80.06 93 GLY A C 1
ATOM 724 O O . GLY A 1 93 ? -2.593 -10.427 -7.468 1.00 80.06 93 GLY A O 1
ATOM 725 N N . MET A 1 94 ? -0.780 -9.219 -6.954 1.00 86.56 94 MET A N 1
ATOM 726 C CA . MET A 1 94 ? -0.354 -10.122 -5.871 1.00 86.56 94 MET A CA 1
ATOM 727 C C . MET A 1 94 ? -1.395 -10.213 -4.754 1.00 86.56 94 MET A C 1
ATOM 729 O O . MET A 1 94 ? -1.523 -11.237 -4.087 1.00 86.56 94 MET A O 1
ATOM 733 N N . GLU A 1 95 ? -2.166 -9.149 -4.542 1.00 81.62 95 GLU A N 1
ATOM 734 C CA . GLU A 1 95 ? -3.254 -9.138 -3.578 1.00 81.62 95 GLU A CA 1
ATOM 735 C C . GLU A 1 95 ? -4.411 -10.073 -3.948 1.00 81.62 95 GLU A C 1
ATOM 737 O O . GLU A 1 95 ? -5.204 -10.385 -3.060 1.00 81.62 95 GLU A O 1
ATOM 742 N N . ALA A 1 96 ? -4.518 -10.522 -5.200 1.00 80.62 96 ALA A N 1
ATOM 743 C CA . ALA A 1 96 ? -5.626 -11.340 -5.686 1.00 80.62 96 ALA A CA 1
ATOM 744 C C . ALA A 1 96 ? -5.402 -12.853 -5.517 1.00 80.62 96 ALA A C 1
ATOM 746 O O . ALA A 1 96 ? -6.326 -13.620 -5.755 1.00 80.62 96 ALA A O 1
ATOM 747 N N . CYS A 1 97 ? -4.217 -13.304 -5.085 1.00 86.81 97 CYS A N 1
ATOM 748 C CA . CYS A 1 97 ? -3.932 -14.731 -4.898 1.00 86.81 97 CYS A CA 1
ATOM 749 C C . CYS A 1 97 ? -3.253 -15.031 -3.546 1.00 86.81 97 CYS A C 1
ATOM 751 O O . CYS A 1 97 ? -2.484 -14.203 -3.046 1.00 86.81 97 CYS A O 1
ATOM 753 N N . PRO A 1 98 ? -3.486 -16.212 -2.935 1.00 89.69 98 PRO A N 1
ATOM 754 C CA . PRO A 1 98 ? -2.921 -16.536 -1.622 1.00 89.69 98 PRO A CA 1
ATOM 755 C C . PRO A 1 98 ? -1.382 -16.463 -1.543 1.00 89.69 98 PRO A C 1
ATOM 757 O O . PRO A 1 98 ? -0.878 -15.868 -0.586 1.00 89.69 98 PRO A O 1
ATOM 760 N N . PRO A 1 99 ? -0.601 -16.972 -2.523 1.00 91.62 99 PRO A N 1
ATOM 761 C CA . PRO A 1 99 ? 0.860 -16.874 -2.468 1.00 91.62 99 PRO A CA 1
ATOM 762 C C . PRO A 1 99 ? 1.370 -15.427 -2.520 1.00 91.62 99 PRO A C 1
ATOM 764 O O . PRO A 1 99 ? 2.307 -15.071 -1.805 1.00 91.62 99 PRO A O 1
ATOM 767 N N . GLY A 1 100 ? 0.741 -14.573 -3.335 1.00 91.56 100 GLY A N 1
ATOM 768 C CA . GLY A 1 100 ? 1.089 -13.155 -3.419 1.00 91.56 100 GLY A CA 1
ATOM 769 C C . GLY A 1 100 ? 0.769 -12.408 -2.125 1.00 91.56 100 GLY A C 1
ATOM 770 O O . GLY A 1 100 ? 1.600 -11.647 -1.629 1.00 91.56 100 GLY A O 1
ATOM 771 N N . GLN A 1 101 ? -0.386 -12.690 -1.517 1.00 89.75 101 GLN A N 1
ATOM 772 C CA . GLN A 1 101 ? -0.760 -12.146 -0.210 1.00 89.75 101 GLN A CA 1
ATOM 773 C C . GLN A 1 101 ? 0.225 -12.558 0.892 1.00 89.75 101 GLN A C 1
ATOM 775 O O . GLN A 1 101 ? 0.581 -11.727 1.727 1.00 89.75 101 GLN A O 1
ATOM 780 N N . ALA A 1 102 ? 0.700 -13.807 0.877 1.00 92.19 102 ALA A N 1
ATOM 781 C CA . ALA A 1 102 ? 1.695 -14.286 1.832 1.00 92.19 102 ALA A CA 1
ATOM 782 C C . ALA A 1 102 ? 3.032 -13.537 1.697 1.00 92.19 102 ALA A C 1
ATOM 784 O O . ALA A 1 102 ? 3.602 -13.118 2.706 1.00 92.19 102 ALA A O 1
ATOM 785 N N . LEU A 1 103 ? 3.506 -13.301 0.466 1.00 94.06 103 LEU A N 1
ATOM 786 C CA . LEU A 1 103 ? 4.729 -12.522 0.247 1.00 94.06 103 LEU A CA 1
ATOM 787 C C . LEU A 1 103 ? 4.556 -11.050 0.659 1.00 94.06 103 LEU A C 1
ATOM 789 O O . LEU A 1 103 ? 5.449 -10.479 1.282 1.00 94.06 103 LEU A O 1
ATOM 793 N N . LEU A 1 104 ? 3.400 -10.440 0.375 1.00 92.62 104 LEU A N 1
ATOM 794 C CA . LEU A 1 104 ? 3.089 -9.082 0.838 1.00 92.62 104 LEU A CA 1
ATOM 795 C C . LEU A 1 104 ? 3.110 -8.990 2.371 1.00 92.62 104 LEU A C 1
ATOM 797 O O . LEU A 1 104 ? 3.701 -8.055 2.907 1.00 92.62 104 LEU A O 1
ATOM 801 N N . ALA A 1 105 ? 2.534 -9.971 3.072 1.00 91.94 105 ALA A N 1
ATOM 802 C CA . ALA A 1 105 ? 2.566 -10.030 4.533 1.00 91.94 105 ALA A CA 1
ATOM 803 C C . ALA A 1 105 ? 3.997 -10.133 5.078 1.00 91.94 105 ALA A C 1
ATOM 805 O O . ALA A 1 105 ? 4.380 -9.364 5.962 1.00 91.94 105 ALA A O 1
ATOM 806 N N . GLN A 1 106 ? 4.825 -10.997 4.482 1.00 94.12 106 GLN A N 1
ATOM 807 C CA . GLN A 1 106 ? 6.245 -11.090 4.822 1.00 94.12 106 GLN A CA 1
ATOM 808 C C . GLN A 1 106 ? 6.962 -9.745 4.635 1.00 94.12 106 GLN A C 1
ATOM 810 O O . GLN A 1 106 ? 7.748 -9.327 5.487 1.00 94.12 106 GLN A O 1
ATOM 815 N N . TRP A 1 107 ? 6.689 -9.046 3.533 1.00 94.88 107 TRP A N 1
ATOM 816 C CA . TRP A 1 107 ? 7.283 -7.741 3.273 1.00 94.88 107 TRP A CA 1
ATOM 817 C C . TRP A 1 107 ? 6.817 -6.663 4.246 1.00 94.88 107 TRP A C 1
ATOM 819 O O . TRP A 1 107 ? 7.642 -5.852 4.660 1.00 94.88 107 TRP A O 1
ATOM 829 N N . TRP A 1 108 ? 5.544 -6.648 4.646 1.00 91.44 108 TRP A N 1
ATOM 830 C CA . TRP A 1 108 ? 5.041 -5.724 5.666 1.00 91.44 108 TRP A CA 1
ATOM 831 C C . TRP A 1 108 ? 5.770 -5.908 6.999 1.00 91.44 108 TRP A C 1
ATOM 833 O O . TRP A 1 108 ? 6.156 -4.924 7.632 1.00 91.44 108 TRP A O 1
ATOM 843 N N . GLU A 1 109 ? 6.009 -7.159 7.391 1.00 91.81 109 GLU A N 1
ATOM 844 C CA . GLU A 1 109 ? 6.651 -7.510 8.659 1.00 91.81 109 GLU A CA 1
ATOM 845 C C . GLU A 1 109 ? 8.154 -7.230 8.708 1.00 91.81 109 GLU A C 1
ATOM 847 O O . GLU A 1 109 ? 8.692 -6.985 9.795 1.00 91.81 109 GLU A O 1
ATOM 852 N N . ASP A 1 110 ? 8.816 -7.220 7.553 1.00 94.56 110 ASP A N 1
ATOM 853 C CA . ASP A 1 110 ? 10.238 -6.923 7.415 1.00 94.56 110 ASP A CA 1
ATOM 854 C C . ASP A 1 110 ? 10.531 -5.418 7.561 1.00 94.56 110 ASP A C 1
ATOM 856 O O . ASP A 1 110 ? 10.704 -4.670 6.597 1.00 94.56 110 ASP A O 1
ATOM 860 N N . THR A 1 111 ? 10.657 -4.964 8.811 1.00 91.19 111 THR A N 1
ATOM 861 C CA . THR A 1 111 ? 11.054 -3.581 9.126 1.00 91.19 111 THR A CA 1
ATOM 862 C C . THR A 1 111 ? 12.519 -3.280 8.804 1.00 91.19 111 THR A C 1
ATOM 864 O O . THR A 1 111 ? 12.930 -2.120 8.881 1.00 91.19 111 THR A O 1
ATOM 867 N N . GLN A 1 112 ? 13.318 -4.294 8.446 1.00 93.69 112 GLN A N 1
ATOM 868 C CA . GLN A 1 112 ? 14.705 -4.116 8.023 1.00 93.69 112 GLN A CA 1
ATOM 869 C C . GLN A 1 112 ? 14.819 -3.778 6.538 1.00 93.69 112 GLN A C 1
ATOM 871 O O . GLN A 1 112 ? 15.908 -3.409 6.105 1.00 93.69 112 GLN A O 1
ATOM 876 N N . ILE A 1 113 ? 13.719 -3.807 5.773 1.00 94.50 113 ILE A N 1
ATOM 877 C CA . ILE A 1 113 ? 13.680 -3.446 4.350 1.00 94.50 113 ILE A CA 1
ATOM 878 C C . ILE A 1 113 ? 14.801 -4.186 3.606 1.00 94.50 113 ILE A C 1
ATOM 880 O O . ILE A 1 113 ? 15.776 -3.574 3.144 1.00 94.50 113 ILE A O 1
ATOM 884 N N . ALA A 1 114 ? 14.705 -5.514 3.577 1.00 94.69 114 ALA A N 1
ATOM 885 C CA . ALA A 1 114 ? 15.620 -6.366 2.833 1.00 94.69 114 ALA A CA 1
ATOM 886 C C . ALA A 1 114 ? 15.629 -5.991 1.342 1.00 94.69 114 ALA A C 1
ATOM 888 O O . ALA A 1 114 ? 14.695 -5.377 0.823 1.00 94.69 114 ALA A O 1
ATOM 889 N N . GLU A 1 115 ? 16.680 -6.378 0.619 1.00 92.38 115 GLU A N 1
ATOM 890 C CA . GLU A 1 115 ? 16.826 -6.030 -0.800 1.00 92.38 115 GLU A CA 1
ATOM 891 C C . GLU A 1 115 ? 15.641 -6.519 -1.649 1.00 92.38 115 GLU A C 1
ATOM 893 O O . GLU A 1 115 ? 15.128 -5.773 -2.482 1.00 92.38 115 GLU A O 1
ATOM 898 N N . GLY A 1 116 ? 15.140 -7.728 -1.385 1.00 94.00 116 GLY A N 1
ATOM 899 C CA . GLY A 1 116 ? 13.968 -8.283 -2.066 1.00 94.00 116 GLY A CA 1
ATOM 900 C C . GLY A 1 116 ? 12.629 -7.651 -1.668 1.00 94.00 116 GLY A C 1
ATOM 901 O O . GLY A 1 116 ? 11.608 -7.977 -2.263 1.00 94.00 116 GLY A O 1
ATOM 902 N N . ASN A 1 117 ? 12.599 -6.759 -0.674 1.00 95.31 117 ASN A N 1
ATOM 903 C CA . ASN A 1 117 ? 11.372 -6.151 -0.174 1.00 95.31 117 ASN A CA 1
ATOM 904 C C . ASN A 1 117 ? 10.953 -4.955 -1.037 1.00 95.31 117 ASN A C 1
ATOM 906 O O . ASN A 1 117 ? 11.205 -3.791 -0.710 1.00 95.31 117 ASN A O 1
ATOM 910 N N . LEU A 1 118 ? 10.304 -5.244 -2.165 1.00 94.62 118 LEU A N 1
ATOM 911 C CA . LEU A 1 118 ? 9.868 -4.208 -3.102 1.00 94.62 118 LEU A CA 1
ATOM 912 C C . LEU A 1 118 ? 8.784 -3.299 -2.519 1.00 94.62 118 LEU A C 1
ATOM 914 O O . LEU A 1 118 ? 8.695 -2.141 -2.922 1.00 94.62 118 LEU A O 1
ATOM 918 N N . PHE A 1 119 ? 8.021 -3.770 -1.530 1.00 92.62 119 PHE A N 1
ATOM 919 C CA . PHE A 1 119 ? 7.021 -2.955 -0.850 1.00 92.62 119 PHE A CA 1
ATOM 920 C C . PHE A 1 119 ? 7.668 -1.782 -0.105 1.00 92.62 119 PHE A C 1
ATOM 922 O O . PHE A 1 119 ? 7.403 -0.620 -0.416 1.00 92.62 119 PHE A O 1
ATOM 929 N N . TRP A 1 120 ? 8.560 -2.055 0.850 1.00 93.69 120 TRP A N 1
ATOM 930 C CA . TRP A 1 120 ? 9.191 -0.987 1.625 1.00 93.69 120 TRP A CA 1
ATOM 931 C C . TRP A 1 120 ? 10.232 -0.205 0.823 1.00 93.69 120 TRP A C 1
ATOM 933 O O . TRP A 1 120 ? 10.413 0.992 1.057 1.00 93.69 120 TRP A O 1
ATOM 943 N N . ARG A 1 121 ? 10.874 -0.825 -0.173 1.00 94.56 121 ARG A N 1
ATOM 944 C CA . ARG A 1 121 ? 11.718 -0.085 -1.121 1.00 94.56 121 ARG A CA 1
ATOM 945 C C . ARG A 1 121 ? 10.885 0.867 -1.975 1.00 94.56 121 ARG A C 1
ATOM 947 O O . ARG A 1 121 ? 11.288 2.013 -2.142 1.00 94.56 121 ARG A O 1
ATOM 954 N N . GLY A 1 122 ? 9.714 0.444 -2.455 1.00 92.31 122 GLY A N 1
ATOM 955 C CA . GLY A 1 122 ? 8.770 1.300 -3.181 1.00 92.31 122 GLY A CA 1
ATOM 956 C C . GLY A 1 122 ? 8.300 2.464 -2.314 1.00 92.31 122 GLY A C 1
ATOM 957 O O . GLY A 1 122 ? 8.318 3.616 -2.751 1.00 92.31 122 GLY A O 1
ATOM 958 N N . TYR A 1 123 ? 8.020 2.186 -1.037 1.00 90.94 123 TYR A N 1
ATOM 959 C CA . TYR A 1 123 ? 7.703 3.200 -0.030 1.00 90.94 123 TYR A CA 1
ATOM 960 C C . TYR A 1 123 ? 8.778 4.250 0.124 1.00 90.94 123 TYR A C 1
ATOM 962 O O . TYR A 1 123 ? 8.500 5.447 0.033 1.00 90.94 123 TYR A O 1
ATOM 970 N N . ALA A 1 124 ? 10.007 3.801 0.326 1.00 93.44 124 ALA A N 1
ATOM 971 C CA . ALA A 1 124 ? 11.152 4.667 0.503 1.00 93.44 124 ALA A CA 1
ATOM 972 C C . ALA A 1 124 ? 11.714 5.193 -0.830 1.00 93.44 124 ALA A C 1
ATOM 974 O O . ALA A 1 124 ? 12.810 5.752 -0.843 1.00 93.44 124 ALA A O 1
ATOM 975 N N . LEU A 1 125 ? 10.995 5.018 -1.949 1.00 92.81 125 LEU A N 1
ATOM 976 C CA . LEU A 1 125 ? 11.402 5.444 -3.293 1.00 92.81 125 LEU A CA 1
ATOM 977 C C . LEU A 1 125 ? 12.800 4.928 -3.690 1.00 92.81 125 LEU A C 1
ATOM 979 O O . LEU A 1 125 ? 13.535 5.592 -4.420 1.00 92.81 125 LEU A O 1
ATOM 983 N N . ASN A 1 126 ? 13.202 3.780 -3.140 1.00 94.81 126 ASN A N 1
ATOM 984 C CA . ASN A 1 126 ? 14.541 3.200 -3.241 1.00 94.81 126 ASN A CA 1
ATOM 985 C C . ASN A 1 126 ? 15.679 4.187 -2.903 1.00 94.81 126 ASN A C 1
ATOM 987 O O . ASN A 1 126 ? 16.806 4.009 -3.354 1.00 94.81 126 ASN A O 1
ATOM 991 N N . GLN A 1 127 ? 15.398 5.233 -2.117 1.00 95.00 127 GLN A N 1
ATOM 992 C CA . GLN A 1 127 ? 16.384 6.244 -1.743 1.00 95.00 127 GLN A CA 1
ATOM 993 C C . GLN A 1 127 ? 17.132 5.797 -0.495 1.00 95.00 127 GLN A C 1
ATOM 995 O O . GLN A 1 127 ? 16.509 5.467 0.515 1.00 95.00 127 GLN A O 1
ATOM 1000 N N . GLN A 1 128 ? 18.463 5.796 -0.538 1.00 93.38 128 GLN A N 1
ATOM 1001 C CA . GLN A 1 128 ? 19.279 5.187 0.518 1.00 93.38 128 GLN A CA 1
ATOM 1002 C C . GLN A 1 128 ? 19.038 5.822 1.895 1.00 93.38 128 GLN A C 1
ATOM 1004 O O . GLN A 1 128 ? 18.794 5.105 2.870 1.00 93.38 128 GLN A O 1
ATOM 1009 N N . ASP A 1 129 ? 19.041 7.154 1.962 1.00 91.69 129 ASP A N 1
ATOM 1010 C CA . ASP A 1 129 ? 18.810 7.895 3.207 1.00 91.69 129 ASP A CA 1
ATOM 1011 C C . ASP A 1 129 ? 17.383 7.696 3.726 1.00 91.69 129 ASP A C 1
ATOM 1013 O O . ASP A 1 129 ? 17.171 7.455 4.914 1.00 91.69 129 ASP A O 1
ATOM 1017 N N . LEU A 1 130 ? 16.395 7.705 2.827 1.00 93.06 130 LEU A N 1
ATOM 1018 C CA . LEU A 1 130 ? 15.002 7.484 3.201 1.00 93.06 130 LEU A CA 1
ATOM 1019 C C . LEU A 1 130 ? 14.769 6.053 3.690 1.00 93.06 130 LEU A C 1
ATOM 1021 O O . LEU A 1 130 ? 14.046 5.858 4.662 1.00 93.06 130 LEU A O 1
ATOM 1025 N N . MET A 1 131 ? 15.390 5.052 3.061 1.00 94.56 131 MET A N 1
ATOM 1026 C CA . MET A 1 131 ? 15.334 3.660 3.515 1.00 94.56 131 MET A CA 1
ATOM 1027 C C . MET A 1 131 ? 15.953 3.514 4.902 1.00 94.56 131 MET A C 1
ATOM 1029 O O . MET A 1 131 ? 15.380 2.837 5.752 1.00 94.56 131 MET A O 1
ATOM 1033 N N . LYS A 1 132 ? 17.093 4.165 5.159 1.00 93.31 132 LYS A N 1
ATOM 1034 C CA . LYS A 1 132 ? 17.732 4.164 6.480 1.00 93.31 132 LYS A CA 1
ATOM 1035 C C . LYS A 1 132 ? 16.804 4.744 7.548 1.00 93.31 132 LYS A C 1
ATOM 1037 O O . LYS A 1 132 ? 16.559 4.078 8.553 1.00 93.31 132 LYS A O 1
ATOM 1042 N N . ASP A 1 133 ? 16.250 5.930 7.309 1.00 91.31 133 ASP A N 1
ATOM 1043 C CA . ASP A 1 133 ? 15.336 6.581 8.251 1.00 91.31 133 ASP A CA 1
ATOM 1044 C C . ASP A 1 133 ? 14.045 5.766 8.440 1.00 91.31 133 ASP A C 1
ATOM 1046 O O . ASP A 1 133 ? 13.555 5.619 9.560 1.00 91.31 133 ASP A O 1
ATOM 1050 N N . THR A 1 134 ? 13.522 5.173 7.362 1.00 91.94 134 THR A N 1
ATOM 1051 C CA . THR A 1 134 ? 12.314 4.335 7.398 1.00 91.94 134 THR A CA 1
ATOM 1052 C C . THR A 1 134 ? 12.544 3.062 8.213 1.00 91.94 134 THR A C 1
ATOM 1054 O O . THR A 1 134 ? 11.714 2.748 9.059 1.00 91.94 134 THR A O 1
ATOM 1057 N N . ARG A 1 135 ? 13.675 2.357 8.047 1.00 93.62 135 ARG A N 1
ATOM 1058 C CA . ARG A 1 135 ? 14.014 1.160 8.849 1.00 93.62 135 ARG A CA 1
ATOM 1059 C C . ARG A 1 135 ? 13.985 1.447 10.345 1.00 93.62 135 ARG A C 1
ATOM 1061 O O . ARG A 1 135 ? 13.368 0.707 11.116 1.00 93.62 135 ARG A O 1
ATOM 1068 N N . VAL A 1 136 ? 14.647 2.535 10.744 1.00 90.12 136 VAL A N 1
ATOM 1069 C CA . VAL A 1 136 ? 14.689 2.984 12.141 1.00 90.12 136 VAL A CA 1
ATOM 1070 C C . VAL A 1 136 ? 13.275 3.307 12.613 1.00 90.12 136 VAL A C 1
ATOM 1072 O O . VAL A 1 136 ? 12.810 2.736 13.598 1.00 90.12 136 VAL A O 1
ATOM 1075 N N . GLY A 1 137 ? 12.550 4.132 11.853 1.00 87.44 137 GLY A N 1
ATOM 1076 C CA . GLY A 1 137 ? 11.194 4.540 12.190 1.00 87.44 137 GLY A CA 1
ATOM 1077 C C . GLY A 1 137 ? 10.223 3.367 12.352 1.00 87.44 137 GLY A C 1
ATOM 1078 O O . GLY A 1 137 ? 9.473 3.344 13.327 1.00 87.44 137 GLY A O 1
ATOM 1079 N N . LEU A 1 138 ? 10.220 2.405 11.421 1.00 89.81 138 LEU A N 1
ATOM 1080 C CA . LEU A 1 138 ? 9.330 1.238 11.449 1.00 89.81 138 LEU A CA 1
ATOM 1081 C C . LEU A 1 138 ? 9.656 0.311 12.623 1.00 89.81 138 LEU A C 1
ATOM 1083 O O . LEU A 1 138 ? 8.747 -0.153 13.307 1.00 89.81 138 LEU A O 1
ATOM 1087 N N . THR A 1 139 ? 10.942 0.071 12.887 1.00 89.38 139 THR A N 1
ATOM 1088 C CA . THR A 1 139 ? 11.388 -0.796 13.990 1.00 89.38 139 THR A CA 1
ATOM 1089 C C . THR A 1 139 ? 11.017 -0.201 15.348 1.00 89.38 139 THR A C 1
ATOM 1091 O O . THR A 1 139 ? 10.450 -0.884 16.203 1.00 89.38 139 THR A O 1
ATOM 1094 N N . GLU A 1 140 ? 11.274 1.093 15.536 1.00 85.44 140 GLU A N 1
ATOM 1095 C CA . GLU A 1 140 ? 10.882 1.817 16.745 1.00 85.44 140 GLU A CA 1
ATOM 1096 C C . GLU A 1 140 ? 9.357 1.877 16.908 1.00 85.44 140 GLU A C 1
ATOM 1098 O O . GLU A 1 140 ? 8.853 1.681 18.012 1.00 85.44 140 GLU A O 1
ATOM 1103 N N . SER A 1 141 ? 8.615 2.104 15.816 1.00 83.56 141 SER A N 1
ATOM 1104 C CA . SER A 1 141 ? 7.146 2.104 15.807 1.00 83.56 141 SER A CA 1
ATOM 1105 C C . SER A 1 141 ? 6.596 0.740 16.236 1.00 83.56 141 SER A C 1
ATOM 1107 O O . SER A 1 141 ? 5.785 0.667 17.160 1.00 83.56 141 SER A O 1
ATOM 1109 N N . LYS A 1 142 ? 7.106 -0.358 15.660 1.00 86.62 142 LYS A N 1
ATOM 1110 C CA . LYS A 1 142 ? 6.689 -1.725 16.012 1.00 86.62 142 LYS A CA 1
ATOM 1111 C C . LYS A 1 142 ? 6.940 -2.027 17.492 1.00 86.62 142 LYS A C 1
ATOM 1113 O O . LYS A 1 142 ? 6.043 -2.521 18.169 1.00 86.62 142 LYS A O 1
ATOM 1118 N N . SER A 1 143 ? 8.122 -1.672 18.002 1.00 84.88 143 SER A N 1
ATOM 1119 C CA . SER A 1 143 ? 8.484 -1.835 19.418 1.00 84.88 143 SER A CA 1
ATOM 1120 C C . SER A 1 143 ? 7.558 -1.043 20.349 1.00 84.88 143 SER A C 1
ATOM 1122 O O . SER A 1 143 ? 7.020 -1.581 21.318 1.00 84.88 143 SER A O 1
ATOM 1124 N N . LEU A 1 144 ? 7.302 0.224 20.014 1.00 80.88 144 LEU A N 1
ATOM 1125 C CA . LEU A 1 144 ? 6.424 1.099 20.781 1.00 80.88 144 LEU A CA 1
ATOM 1126 C C . LEU A 1 144 ? 5.003 0.529 20.865 1.00 80.88 144 LEU A C 1
ATOM 1128 O O . LEU A 1 144 ? 4.483 0.348 21.965 1.00 80.88 144 LEU A O 1
ATOM 1132 N N . PHE A 1 145 ? 4.383 0.203 19.730 1.00 78.19 145 PHE A N 1
ATOM 1133 C CA . PHE A 1 145 ? 2.999 -0.277 19.708 1.00 78.19 145 PHE A CA 1
ATOM 1134 C C . PHE A 1 145 ? 2.827 -1.677 20.297 1.00 78.19 145 PHE A C 1
ATOM 1136 O O . PHE A 1 145 ? 1.775 -1.947 20.869 1.00 78.19 145 PHE A O 1
ATOM 1143 N N . ALA A 1 146 ? 3.850 -2.534 20.249 1.00 81.31 146 ALA A N 1
ATOM 1144 C CA . ALA A 1 146 ? 3.824 -3.817 20.952 1.00 81.31 146 ALA A CA 1
ATOM 1145 C C . ALA A 1 146 ? 3.735 -3.654 22.483 1.00 81.31 146 ALA A C 1
ATOM 1147 O O . ALA A 1 146 ? 3.215 -4.530 23.170 1.00 81.31 146 ALA A O 1
ATOM 1148 N N . SER A 1 147 ? 4.223 -2.530 23.020 1.00 74.50 147 SER A N 1
ATOM 1149 C CA . SER A 1 147 ? 4.227 -2.240 24.461 1.00 74.50 147 SER A CA 1
ATOM 1150 C C . SER A 1 147 ? 3.016 -1.437 24.958 1.00 74.50 147 SER A C 1
ATOM 1152 O O . SER A 1 147 ? 2.807 -1.329 26.168 1.00 74.50 147 SER A O 1
ATOM 1154 N N . LEU A 1 148 ? 2.221 -0.850 24.054 1.00 68.50 148 LEU A N 1
ATOM 1155 C CA . LEU A 1 148 ? 1.174 0.108 24.415 1.00 68.50 148 LEU A CA 1
ATOM 1156 C C . LEU A 1 148 ? -0.193 -0.549 24.659 1.00 68.50 148 LEU A C 1
ATOM 1158 O O . LEU A 1 148 ? -0.635 -1.383 23.866 1.00 68.50 148 LEU A O 1
ATOM 1162 N N . PRO A 1 149 ? -0.943 -0.108 25.687 1.00 61.28 149 PRO A N 1
ATOM 1163 C CA . PRO A 1 149 ? -2.359 -0.431 25.806 1.00 61.28 149 PRO A CA 1
ATOM 1164 C C . PRO A 1 149 ? -3.152 0.158 24.629 1.00 61.28 149 PRO A C 1
ATOM 1166 O O . PRO A 1 149 ? -2.948 1.314 24.257 1.00 61.28 149 PRO A O 1
ATOM 1169 N N . LEU A 1 150 ? -4.134 -0.589 24.102 1.00 53.66 150 LEU A N 1
ATOM 1170 C CA . LEU A 1 150 ? -4.911 -0.182 22.915 1.00 53.66 150 LEU A CA 1
ATOM 1171 C C . LEU A 1 150 ? -5.555 1.217 23.006 1.00 53.66 150 LEU A C 1
ATOM 1173 O O . LEU A 1 150 ? -5.759 1.888 21.997 1.00 53.66 150 LEU A O 1
ATOM 1177 N N . LYS A 1 151 ? -5.878 1.666 24.220 1.00 53.59 151 LYS A N 1
ATOM 1178 C CA . LYS A 1 151 ? -6.535 2.95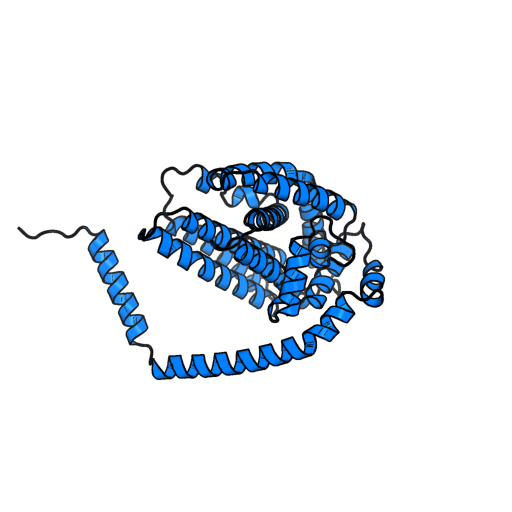2 24.488 1.00 53.59 151 LYS A CA 1
ATOM 1179 C C . LYS A 1 151 ? -5.629 4.181 24.301 1.00 53.59 151 LYS A C 1
ATOM 1181 O O . LYS A 1 151 ? -6.152 5.273 24.112 1.00 53.59 151 LYS A O 1
ATOM 1186 N N . ASP A 1 152 ? -4.305 4.012 24.310 1.00 54.47 152 ASP A N 1
ATOM 1187 C CA . ASP A 1 152 ? -3.332 5.123 24.295 1.00 54.47 152 ASP A CA 1
ATOM 1188 C C . ASP A 1 152 ? -2.749 5.393 22.889 1.00 54.47 152 ASP A C 1
ATOM 1190 O O . ASP A 1 152 ? -1.899 6.264 22.675 1.00 54.47 152 ASP A O 1
ATOM 1194 N N . ILE A 1 153 ? -3.232 4.650 21.894 1.00 53.44 153 ILE A N 1
ATOM 1195 C CA . ILE A 1 153 ? -2.689 4.604 20.536 1.00 53.44 153 ILE A CA 1
ATOM 1196 C C . ILE A 1 153 ? -2.954 5.901 19.759 1.00 53.44 153 ILE A C 1
ATOM 1198 O O . ILE A 1 153 ? -2.053 6.407 19.089 1.00 53.44 153 ILE A O 1
ATOM 1202 N N . ALA A 1 154 ? -4.156 6.478 19.863 1.00 50.19 154 ALA A N 1
ATOM 1203 C CA . ALA A 1 154 ? -4.532 7.674 19.100 1.00 50.19 154 ALA A CA 1
ATOM 1204 C C . ALA A 1 154 ? -3.694 8.909 19.487 1.00 50.19 154 ALA A C 1
ATOM 1206 O O . ALA A 1 154 ? -3.237 9.648 18.616 1.00 50.19 154 ALA A O 1
ATOM 1207 N N . ALA A 1 155 ? -3.426 9.093 20.785 1.00 53.09 155 ALA A N 1
ATOM 1208 C CA . ALA A 1 155 ? -2.558 10.161 21.286 1.00 53.09 155 ALA A CA 1
ATOM 1209 C C . ALA A 1 155 ? -1.084 9.942 20.892 1.00 53.09 155 ALA A C 1
ATOM 1211 O O . ALA A 1 155 ? -0.348 10.897 20.637 1.00 53.09 155 ALA A O 1
ATOM 1212 N N . THR A 1 156 ? -0.652 8.682 20.790 1.00 54.31 156 THR A N 1
ATOM 1213 C CA . THR A 1 156 ? 0.728 8.329 20.436 1.00 54.31 156 THR A CA 1
ATOM 1214 C C . THR A 1 156 ? 1.007 8.466 18.938 1.00 54.31 156 THR A C 1
ATOM 1216 O O . THR A 1 156 ? 2.079 8.939 18.563 1.00 54.31 156 THR A O 1
ATOM 1219 N N . ALA A 1 157 ? 0.030 8.179 18.072 1.00 53.72 157 ALA A N 1
ATOM 1220 C CA . ALA A 1 157 ? 0.144 8.393 16.625 1.00 53.72 157 ALA A CA 1
ATOM 1221 C C . ALA A 1 157 ? 0.506 9.853 16.265 1.00 53.72 157 ALA A C 1
ATOM 1223 O O . ALA A 1 157 ? 1.267 10.105 15.331 1.00 53.72 157 ALA A O 1
ATOM 1224 N N . ILE A 1 158 ? 0.040 10.824 17.058 1.00 51.69 158 ILE A N 1
ATOM 1225 C CA . ILE A 1 158 ? 0.363 12.254 16.907 1.00 51.69 158 ILE A CA 1
ATOM 1226 C C . ILE A 1 158 ? 1.833 12.547 17.255 1.00 51.69 158 ILE A C 1
ATOM 1228 O O . ILE A 1 158 ? 2.486 13.373 16.610 1.00 51.69 158 ILE A O 1
ATOM 1232 N N . LYS A 1 159 ? 2.383 11.859 18.261 1.00 57.09 159 LYS A N 1
ATOM 1233 C CA . LYS A 1 159 ? 3.787 11.997 18.676 1.00 57.09 159 LYS A CA 1
ATOM 1234 C C . LYS A 1 159 ? 4.744 11.428 17.619 1.00 57.09 159 LYS A C 1
ATOM 1236 O O . LYS A 1 159 ? 5.790 12.025 17.363 1.00 57.09 159 LYS A O 1
ATOM 1241 N N . GLU A 1 160 ? 4.346 10.353 16.942 1.00 59.69 160 GLU A N 1
ATOM 1242 C CA . GLU A 1 160 ? 5.134 9.693 15.890 1.00 59.69 160 GLU A CA 1
ATOM 1243 C C . GLU A 1 160 ? 5.289 10.543 14.615 1.00 59.69 160 GLU A C 1
ATOM 1245 O O . GLU A 1 160 ? 6.343 10.517 13.973 1.00 59.69 160 GLU A O 1
ATOM 1250 N N . ILE A 1 161 ? 4.301 11.382 14.278 1.00 56.97 161 ILE A N 1
ATOM 1251 C CA . ILE A 1 161 ? 4.406 12.330 13.151 1.00 56.97 161 ILE A CA 1
ATOM 1252 C C . ILE A 1 161 ? 5.540 13.344 13.387 1.00 56.97 161 ILE A C 1
ATOM 1254 O O . ILE A 1 161 ? 6.257 13.700 12.452 1.00 56.97 161 ILE A O 1
ATOM 1258 N N . LYS A 1 162 ? 5.766 13.778 14.637 1.00 55.72 162 LYS A N 1
ATOM 1259 C CA . LYS A 1 162 ? 6.885 14.678 14.977 1.00 55.72 162 LYS A CA 1
ATOM 1260 C C . LYS A 1 162 ? 8.246 13.977 14.883 1.00 55.72 162 LYS A C 1
ATOM 1262 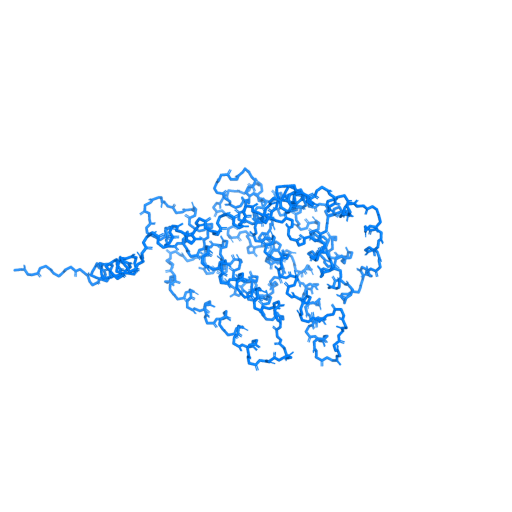O O . LYS A 1 162 ? 9.226 14.635 14.533 1.00 55.72 162 LYS A O 1
ATOM 1267 N N . ARG A 1 163 ? 8.304 12.665 15.151 1.00 62.88 163 ARG A N 1
ATOM 1268 C CA . ARG A 1 163 ? 9.524 11.842 15.038 1.00 62.88 163 ARG A CA 1
ATOM 1269 C C . ARG A 1 163 ? 9.921 11.608 13.577 1.00 62.88 163 ARG A C 1
ATOM 1271 O O . ARG A 1 163 ? 11.096 11.689 13.240 1.00 62.88 163 ARG A O 1
ATOM 1278 N N . GLY A 1 164 ? 8.942 11.449 12.686 1.00 73.06 164 GLY A N 1
ATOM 1279 C CA . GLY A 1 164 ? 9.145 11.244 11.247 1.00 73.06 164 GLY A CA 1
ATOM 1280 C C . GLY A 1 164 ? 9.539 12.483 10.435 1.00 73.06 164 GLY A C 1
ATOM 1281 O O . GLY A 1 164 ? 9.423 12.455 9.215 1.00 73.06 164 GLY A O 1
ATOM 1282 N N . LYS A 1 165 ? 9.983 13.588 11.051 1.00 78.69 165 LYS A N 1
ATOM 1283 C CA . LYS A 1 165 ? 10.207 14.864 10.342 1.00 78.69 165 LYS A CA 1
ATOM 1284 C C . LYS A 1 165 ? 11.194 14.747 9.170 1.00 78.69 165 LYS A C 1
ATOM 1286 O O . LYS A 1 165 ? 10.959 15.363 8.135 1.00 78.69 165 LYS A O 1
ATOM 1291 N N . SER A 1 166 ? 12.268 13.964 9.316 1.00 81.50 166 SER A N 1
ATOM 1292 C CA . SER A 1 166 ? 13.230 13.705 8.226 1.00 81.50 166 SER A CA 1
ATOM 1293 C C . SER A 1 166 ? 12.558 12.984 7.049 1.00 81.50 166 SER A C 1
ATOM 1295 O O . SER A 1 166 ? 12.577 13.483 5.924 1.00 81.50 166 SER A O 1
ATOM 1297 N N . ILE A 1 167 ? 11.849 11.886 7.339 1.00 85.94 167 ILE A N 1
ATOM 1298 C CA . ILE A 1 167 ? 11.075 11.085 6.377 1.00 85.94 167 ILE A CA 1
ATOM 1299 C C . ILE A 1 167 ? 10.054 11.966 5.640 1.00 85.94 167 ILE A C 1
ATOM 1301 O O . ILE A 1 167 ? 10.011 11.993 4.410 1.00 85.94 167 ILE A O 1
ATOM 1305 N N . ILE A 1 168 ? 9.278 12.751 6.392 1.00 82.00 168 ILE A N 1
ATOM 1306 C CA . ILE A 1 168 ? 8.271 13.683 5.871 1.00 82.00 168 ILE A CA 1
ATOM 1307 C C . ILE A 1 168 ? 8.911 14.716 4.940 1.00 82.00 168 ILE A C 1
ATOM 1309 O O . ILE A 1 168 ? 8.428 14.916 3.829 1.00 82.00 168 ILE A O 1
ATOM 1313 N N . ASN A 1 169 ? 10.008 15.355 5.356 1.00 84.69 169 ASN A N 1
ATOM 1314 C CA . ASN A 1 169 ? 10.695 16.355 4.538 1.00 84.69 169 ASN A CA 1
ATOM 1315 C C . ASN A 1 169 ? 11.206 15.758 3.217 1.00 84.69 169 ASN A C 1
ATOM 1317 O O . ASN A 1 169 ? 11.135 16.412 2.176 1.00 84.69 169 ASN A O 1
ATOM 1321 N N . THR A 1 170 ? 11.718 14.527 3.239 1.00 86.38 170 THR A N 1
ATOM 1322 C CA . THR A 1 170 ? 12.160 13.833 2.022 1.00 86.38 170 THR A CA 1
ATOM 1323 C C . THR A 1 170 ? 10.980 13.513 1.110 1.00 86.38 170 THR A C 1
ATOM 1325 O O . THR A 1 170 ? 11.068 13.756 -0.094 1.00 86.38 170 THR A O 1
ATOM 1328 N N . PHE A 1 171 ? 9.841 13.079 1.658 1.00 84.88 171 PHE A N 1
ATOM 1329 C CA . PHE A 1 171 ? 8.622 12.919 0.866 1.00 84.88 171 PHE A CA 1
ATOM 1330 C C . PHE A 1 171 ? 8.102 14.239 0.298 1.00 84.88 171 PHE A C 1
ATOM 1332 O O . PHE A 1 171 ? 7.694 14.260 -0.857 1.00 84.88 171 PHE A O 1
ATOM 1339 N N . GLU A 1 172 ? 8.175 15.352 1.029 1.00 81.75 172 GLU A N 1
ATOM 1340 C CA . GLU A 1 172 ? 7.825 16.676 0.498 1.00 81.75 172 GLU A CA 1
ATOM 1341 C C . GLU A 1 172 ? 8.709 17.066 -0.698 1.00 81.75 172 GLU A C 1
ATOM 1343 O O . GLU A 1 172 ? 8.200 17.540 -1.717 1.00 81.75 172 GLU A O 1
ATOM 1348 N N . LYS A 1 173 ? 10.022 16.812 -0.620 1.00 87.38 173 LYS A N 1
ATOM 1349 C CA . LYS A 1 173 ? 10.945 17.028 -1.746 1.00 87.38 173 LYS A CA 1
ATOM 1350 C C . LYS A 1 173 ? 10.602 16.127 -2.933 1.00 87.38 173 LYS A C 1
ATOM 1352 O O . LYS A 1 173 ? 10.516 16.611 -4.059 1.00 87.38 173 LYS A O 1
ATOM 1357 N N . ALA A 1 174 ? 10.358 14.841 -2.688 1.00 84.69 174 ALA A N 1
ATOM 1358 C CA . ALA A 1 174 ? 9.989 13.884 -3.729 1.00 84.69 174 ALA A CA 1
ATOM 1359 C C . ALA A 1 174 ? 8.670 14.276 -4.411 1.00 84.69 174 ALA A C 1
ATOM 1361 O O . ALA A 1 174 ? 8.540 14.222 -5.630 1.00 84.69 174 ALA A O 1
ATOM 1362 N N . ASN A 1 175 ? 7.697 14.721 -3.627 1.00 78.62 175 ASN A N 1
ATOM 1363 C CA . ASN A 1 175 ? 6.409 15.210 -4.096 1.00 78.62 175 ASN A CA 1
ATOM 1364 C C . ASN A 1 175 ? 6.551 16.436 -4.998 1.00 78.62 175 ASN A C 1
ATOM 1366 O O . ASN A 1 175 ? 5.912 16.507 -6.046 1.00 78.62 175 ASN A O 1
ATOM 1370 N N . LYS A 1 176 ? 7.434 17.367 -4.627 1.00 79.12 176 LYS A N 1
ATOM 1371 C CA . LYS A 1 176 ? 7.754 18.527 -5.457 1.00 79.12 176 LYS A CA 1
ATOM 1372 C C . LYS A 1 176 ? 8.357 18.123 -6.807 1.00 79.12 176 LYS A C 1
ATOM 1374 O O . LYS A 1 176 ? 7.986 18.708 -7.816 1.00 79.12 176 LYS A O 1
ATOM 1379 N N . VAL A 1 177 ? 9.217 17.103 -6.845 1.00 81.06 177 VAL A N 1
ATOM 1380 C CA . VAL A 1 177 ? 9.799 16.587 -8.099 1.00 81.06 177 VAL A CA 1
ATOM 1381 C C . VAL A 1 177 ? 8.724 16.111 -9.080 1.00 81.06 177 VAL A C 1
ATOM 1383 O O . VAL A 1 177 ? 8.824 16.414 -10.266 1.00 81.06 177 VAL A O 1
ATOM 1386 N N . LEU A 1 178 ? 7.683 15.421 -8.600 1.00 74.69 178 LEU A N 1
ATOM 1387 C CA . LEU A 1 178 ? 6.543 15.039 -9.441 1.00 74.69 178 LEU A CA 1
ATOM 1388 C C . LEU A 1 178 ? 5.755 16.257 -9.922 1.00 74.69 178 LEU A C 1
ATOM 1390 O O . LEU A 1 178 ? 5.537 16.406 -11.118 1.00 74.69 178 LEU A O 1
ATOM 1394 N N . ALA A 1 179 ? 5.382 17.147 -8.999 1.00 70.88 179 ALA A N 1
ATOM 1395 C CA . ALA A 1 179 ? 4.577 18.325 -9.317 1.00 70.88 179 ALA A CA 1
ATOM 1396 C C . ALA A 1 179 ? 5.277 19.288 -10.296 1.00 70.88 179 ALA A C 1
ATOM 1398 O O . ALA A 1 179 ? 4.617 19.946 -11.099 1.00 70.88 179 ALA A O 1
ATOM 1399 N N . ASP A 1 180 ? 6.608 19.388 -10.230 1.00 72.94 180 ASP A N 1
ATOM 1400 C CA . ASP A 1 180 ? 7.412 20.174 -11.169 1.00 72.94 180 ASP A CA 1
ATOM 1401 C C . ASP A 1 180 ? 7.599 19.420 -12.505 1.00 72.94 180 ASP A C 1
ATOM 1403 O O . ASP A 1 180 ? 7.578 20.037 -13.572 1.00 72.94 180 ASP A O 1
ATOM 1407 N N . GLY A 1 181 ? 7.740 18.088 -12.464 1.00 68.69 181 GLY A N 1
ATOM 1408 C CA . GLY A 1 181 ? 7.856 17.222 -13.642 1.00 68.69 181 GLY A CA 1
ATOM 1409 C C . GLY A 1 181 ? 6.612 17.231 -14.534 1.00 68.69 181 GLY A C 1
ATOM 1410 O O . GLY A 1 181 ? 6.746 17.289 -15.751 1.00 68.69 181 GLY A O 1
ATOM 1411 N N . GLU A 1 182 ? 5.416 17.282 -13.943 1.00 63.28 182 GLU A N 1
ATOM 1412 C CA . GLU A 1 182 ? 4.144 17.409 -14.675 1.00 63.28 182 GLU A CA 1
ATOM 1413 C C . GLU A 1 182 ? 4.033 18.719 -15.484 1.00 63.28 182 GLU A C 1
ATOM 1415 O O . GLU A 1 182 ? 3.277 18.784 -16.452 1.00 63.28 182 GLU A O 1
ATOM 1420 N N . LYS A 1 183 ? 4.778 19.771 -15.111 1.00 64.44 183 LYS A N 1
ATOM 1421 C CA . LYS A 1 183 ? 4.632 21.125 -15.678 1.00 64.44 183 LYS A CA 1
ATOM 1422 C C . LYS A 1 183 ? 5.640 21.478 -16.768 1.00 64.44 183 LYS A C 1
ATOM 1424 O O . LYS A 1 183 ? 5.354 22.357 -17.575 1.00 64.44 183 LYS A O 1
ATOM 1429 N N . LEU A 1 184 ? 6.836 20.885 -16.747 1.00 54.78 184 LEU A N 1
ATOM 1430 C CA . LEU A 1 184 ? 7.994 21.439 -17.465 1.00 54.78 184 LEU A CA 1
ATOM 1431 C C . LEU A 1 184 ? 8.404 20.642 -18.709 1.00 54.78 184 LEU A C 1
ATOM 1433 O O . LEU A 1 184 ? 8.894 21.245 -19.658 1.00 54.78 184 LEU A O 1
ATOM 1437 N N . THR A 1 185 ? 8.187 19.325 -18.749 1.00 53.03 185 THR A N 1
ATOM 1438 C CA . THR A 1 185 ? 8.302 18.453 -19.940 1.00 53.03 185 THR A CA 1
ATOM 1439 C C . THR A 1 185 ? 7.730 17.084 -19.548 1.00 53.03 185 THR A C 1
ATOM 1441 O O . THR A 1 185 ? 8.164 16.571 -18.513 1.00 53.03 185 THR A O 1
ATOM 1444 N N . PRO A 1 186 ? 6.804 16.465 -20.309 1.00 55.91 186 PRO A N 1
ATOM 1445 C CA . PRO A 1 186 ? 6.345 15.111 -20.005 1.00 55.91 186 PRO A CA 1
ATOM 1446 C C . PRO A 1 186 ? 7.553 14.170 -19.988 1.00 55.91 186 PRO A C 1
ATOM 1448 O O . PRO A 1 186 ? 8.271 14.065 -20.978 1.00 55.91 186 PRO A O 1
ATOM 1451 N N . MET A 1 187 ? 7.832 13.531 -18.853 1.00 59.44 187 MET A N 1
ATOM 1452 C CA . MET A 1 187 ? 8.804 12.440 -18.829 1.00 59.44 187 MET A CA 1
ATOM 1453 C C . MET A 1 187 ? 8.092 11.203 -19.385 1.00 59.44 187 MET A C 1
ATOM 1455 O O . MET A 1 187 ? 7.025 10.862 -18.886 1.00 59.44 187 MET A O 1
ATOM 1459 N N . ASP A 1 188 ? 8.657 10.523 -20.386 1.00 59.34 188 ASP A N 1
ATOM 1460 C CA . ASP A 1 188 ? 7.977 9.408 -21.079 1.00 59.34 188 ASP A CA 1
ATOM 1461 C C . ASP A 1 188 ? 7.580 8.247 -20.143 1.00 59.34 188 ASP A C 1
ATOM 1463 O O . ASP A 1 188 ? 6.577 7.572 -20.357 1.00 59.34 188 ASP A O 1
ATOM 1467 N N . TRP A 1 189 ? 8.337 8.040 -19.060 1.00 62.91 189 TRP A N 1
ATOM 1468 C CA . TRP A 1 189 ? 8.048 7.060 -18.001 1.00 62.91 189 TRP A CA 1
ATOM 1469 C C . TRP A 1 189 ? 7.144 7.606 -16.880 1.00 62.91 189 TRP A C 1
ATOM 1471 O O . TRP A 1 189 ? 6.728 6.862 -16.001 1.00 62.91 189 TRP A O 1
ATOM 1481 N N . LEU A 1 190 ? 6.841 8.906 -16.886 1.00 60.28 190 LEU A N 1
ATOM 1482 C CA . LEU A 1 190 ? 5.875 9.560 -15.999 1.00 60.28 190 LEU A CA 1
ATOM 1483 C C . LEU A 1 190 ? 4.543 9.787 -16.731 1.00 60.28 190 LEU A C 1
ATOM 1485 O O . LEU A 1 190 ? 3.853 10.784 -16.515 1.00 60.28 190 LEU A O 1
ATOM 1489 N N . ALA A 1 191 ? 4.187 8.892 -17.651 1.00 59.06 191 ALA A N 1
ATOM 1490 C CA . ALA A 1 191 ? 2.874 8.926 -18.270 1.00 59.06 191 ALA A CA 1
ATOM 1491 C C . ALA A 1 191 ? 1.791 8.768 -17.186 1.00 59.06 191 ALA A C 1
ATOM 1493 O O . ALA A 1 191 ? 1.915 7.928 -16.292 1.00 59.06 191 ALA A O 1
ATOM 1494 N N . ARG A 1 192 ? 0.710 9.555 -17.275 1.00 58.34 192 ARG A N 1
ATOM 1495 C CA . ARG A 1 192 ? -0.418 9.543 -16.319 1.00 58.34 192 ARG A CA 1
ATOM 1496 C C . ARG A 1 192 ? -0.958 8.131 -16.065 1.00 58.34 192 ARG A C 1
ATOM 1498 O O . ARG A 1 192 ? -1.186 7.764 -14.918 1.00 58.34 192 ARG A O 1
ATOM 1505 N N . SER A 1 193 ? -1.051 7.315 -17.113 1.00 55.44 193 SER A N 1
ATOM 1506 C CA . SER A 1 193 ? -1.497 5.919 -17.031 1.00 55.44 193 SER A CA 1
ATOM 1507 C C . SER A 1 193 ? -0.627 5.048 -16.115 1.00 55.44 193 SER A C 1
ATOM 1509 O O . SER A 1 193 ? -1.125 4.121 -15.484 1.00 55.44 193 SER A O 1
ATOM 1511 N N . GLN A 1 194 ? 0.666 5.359 -15.971 1.00 62.84 194 GLN A N 1
ATOM 1512 C CA . GLN A 1 194 ? 1.568 4.651 -15.055 1.00 62.84 194 GLN A CA 1
ATOM 1513 C C . GLN A 1 194 ? 1.473 5.173 -13.617 1.00 62.84 194 GLN A C 1
ATOM 1515 O O . GLN A 1 194 ? 1.803 4.463 -12.667 1.00 62.84 194 GLN A O 1
ATOM 1520 N N . MET A 1 195 ? 0.967 6.392 -13.430 1.00 61.59 195 MET A N 1
ATOM 1521 C CA . MET A 1 195 ? 0.728 6.961 -12.108 1.00 61.59 195 MET A CA 1
ATOM 1522 C C . MET A 1 195 ? -0.498 6.326 -11.427 1.00 61.59 195 MET A C 1
ATOM 1524 O O . MET A 1 195 ? -0.471 6.117 -10.214 1.00 61.59 195 MET A O 1
ATOM 1528 N N . GLY A 1 196 ? -1.512 5.898 -12.187 1.00 63.69 196 GLY A N 1
ATOM 1529 C CA . GLY A 1 196 ? -2.583 5.028 -11.684 1.00 63.69 196 GLY A CA 1
ATOM 1530 C C . GLY A 1 196 ? -2.062 3.708 -11.101 1.00 63.69 196 GLY A C 1
ATOM 1531 O O . GLY A 1 196 ? -2.555 3.237 -10.080 1.00 63.69 196 GLY A O 1
ATOM 1532 N N . VAL A 1 197 ? -0.976 3.154 -11.649 1.00 69.94 197 VAL A N 1
ATOM 1533 C CA . VAL A 1 197 ? -0.362 1.924 -11.117 1.00 69.94 197 VAL A CA 1
ATOM 1534 C C . VAL A 1 197 ? 0.232 2.133 -9.726 1.00 69.94 197 VAL A C 1
ATOM 1536 O O . VAL A 1 197 ? 0.098 1.274 -8.855 1.00 69.94 197 VAL A O 1
ATOM 1539 N N . LEU A 1 198 ? 0.803 3.313 -9.462 1.00 70.88 198 LEU A N 1
ATOM 1540 C CA . LEU A 1 198 ? 1.251 3.682 -8.118 1.00 70.88 198 LEU A CA 1
ATOM 1541 C C . LEU A 1 198 ? 0.091 3.641 -7.101 1.00 70.88 198 LEU A C 1
ATOM 1543 O O . LEU A 1 198 ? 0.334 3.457 -5.908 1.00 70.88 198 LEU A O 1
ATOM 1547 N N . MET A 1 199 ? -1.167 3.786 -7.543 1.00 71.25 199 MET A N 1
ATOM 1548 C CA . MET A 1 199 ? -2.336 3.663 -6.667 1.00 71.25 199 MET A CA 1
ATOM 1549 C C . MET A 1 199 ? -2.588 2.227 -6.207 1.00 71.25 199 MET A C 1
ATOM 1551 O O . MET A 1 199 ? -2.960 2.034 -5.049 1.00 71.25 199 MET A O 1
ATOM 1555 N N . GLY A 1 200 ? -2.289 1.221 -7.037 1.00 70.81 200 GLY A N 1
ATOM 1556 C CA . GLY A 1 200 ? -2.373 -0.191 -6.644 1.00 70.81 200 GLY A CA 1
ATOM 1557 C C . GLY A 1 200 ? -1.516 -0.500 -5.413 1.00 70.81 200 GLY A C 1
ATOM 1558 O O . GLY A 1 200 ? -1.923 -1.232 -4.514 1.00 70.81 200 GLY A O 1
ATOM 1559 N N . TRP A 1 201 ? -0.375 0.173 -5.286 1.00 77.19 201 TRP A N 1
ATOM 1560 C CA . TRP A 1 201 ? 0.492 0.030 -4.125 1.00 77.19 201 TRP A CA 1
ATOM 1561 C C . TRP A 1 201 ? -0.102 0.657 -2.840 1.00 77.19 201 TRP A C 1
ATOM 1563 O O . TRP A 1 201 ? 0.062 0.112 -1.744 1.00 77.19 201 TRP A O 1
ATOM 1573 N N . TYR A 1 202 ? -0.893 1.734 -2.950 1.00 74.88 202 TYR A N 1
ATOM 1574 C CA . TYR A 1 202 ? -1.680 2.254 -1.819 1.00 74.88 202 TYR A CA 1
ATOM 1575 C C . TYR A 1 202 ? -2.854 1.344 -1.451 1.00 74.88 202 TYR A C 1
ATOM 1577 O O . TYR A 1 202 ? -3.154 1.205 -0.264 1.00 74.88 202 TYR A O 1
ATOM 1585 N N . ALA A 1 203 ? -3.486 0.689 -2.429 1.00 74.81 203 ALA A N 1
ATOM 1586 C CA . ALA A 1 203 ? -4.491 -0.338 -2.164 1.00 74.81 203 ALA A CA 1
ATOM 1587 C C . ALA A 1 203 ? -3.885 -1.535 -1.408 1.00 74.81 203 ALA A C 1
ATOM 1589 O O . ALA A 1 203 ? -4.470 -2.002 -0.430 1.00 74.81 203 ALA A O 1
ATOM 1590 N N . GLN A 1 204 ? -2.675 -1.973 -1.778 1.00 79.44 204 GLN A N 1
ATOM 1591 C CA . GLN A 1 204 ? -1.932 -3.011 -1.051 1.00 79.44 204 GLN A CA 1
ATOM 1592 C C . GLN A 1 204 ? -1.632 -2.588 0.394 1.00 79.44 204 GLN A C 1
ATOM 1594 O O . GLN A 1 204 ? -1.880 -3.353 1.326 1.00 79.44 204 GLN A O 1
ATOM 1599 N N . LEU A 1 205 ? -1.171 -1.350 0.605 1.00 79.62 205 LEU A N 1
ATOM 1600 C CA . LEU A 1 205 ? -0.951 -0.797 1.945 1.00 79.62 205 LEU A CA 1
ATOM 1601 C C . LEU A 1 205 ? -2.251 -0.752 2.769 1.00 79.62 205 LEU A C 1
ATOM 1603 O O . LEU A 1 205 ? -2.253 -1.162 3.929 1.00 79.62 205 LEU A O 1
ATOM 1607 N N . ALA A 1 206 ? -3.367 -0.317 2.176 1.00 76.25 206 ALA A N 1
ATOM 1608 C CA . ALA A 1 206 ? -4.674 -0.317 2.832 1.00 76.25 206 ALA A CA 1
ATOM 1609 C C . ALA A 1 206 ? -5.139 -1.728 3.210 1.00 76.25 206 ALA A C 1
ATOM 1611 O O . ALA A 1 206 ? -5.603 -1.941 4.330 1.00 76.25 206 ALA A O 1
ATOM 1612 N N . LYS A 1 207 ? -4.974 -2.706 2.311 1.00 80.62 207 LYS A N 1
ATOM 1613 C CA . LYS A 1 207 ? -5.284 -4.111 2.593 1.00 80.62 207 LYS A CA 1
ATOM 1614 C C . LYS A 1 207 ? -4.494 -4.614 3.798 1.00 80.62 207 LYS A C 1
ATOM 1616 O O . LYS A 1 207 ? -5.091 -5.222 4.685 1.00 80.62 207 LYS A O 1
ATOM 1621 N N . GLY A 1 208 ? -3.196 -4.317 3.881 1.00 81.06 208 GLY A N 1
ATOM 1622 C CA . GLY A 1 208 ? -2.378 -4.669 5.046 1.00 81.06 208 GLY A CA 1
ATOM 1623 C C . GLY A 1 208 ? -2.890 -4.031 6.337 1.00 81.06 208 GLY A C 1
ATOM 1624 O O . GLY A 1 208 ? -3.068 -4.718 7.342 1.00 81.06 208 GLY A O 1
ATOM 1625 N N . VAL A 1 209 ? -3.227 -2.739 6.292 1.00 77.94 209 VAL A N 1
ATOM 1626 C CA . VAL A 1 209 ? -3.803 -2.003 7.428 1.00 77.94 209 VAL A CA 1
ATOM 1627 C C . VAL A 1 209 ? -5.098 -2.654 7.933 1.00 77.94 209 VAL A C 1
ATOM 1629 O O . VAL A 1 209 ? -5.234 -2.881 9.135 1.00 77.94 209 VAL A O 1
ATOM 1632 N N . PHE A 1 210 ? -6.035 -3.004 7.045 1.00 77.62 210 PHE A N 1
ATOM 1633 C CA . PHE A 1 210 ? -7.284 -3.673 7.434 1.00 77.62 210 PHE A CA 1
ATOM 1634 C C . PHE A 1 210 ? -7.071 -5.114 7.906 1.00 77.62 210 PHE A C 1
ATOM 1636 O O . PHE A 1 210 ? -7.738 -5.553 8.842 1.00 77.62 210 PHE A O 1
ATOM 1643 N N . THR A 1 211 ? -6.123 -5.831 7.299 1.00 83.06 211 THR A N 1
ATOM 1644 C CA . THR A 1 211 ? -5.790 -7.214 7.667 1.00 83.06 211 THR A CA 1
ATOM 1645 C C . THR A 1 211 ? -5.269 -7.269 9.101 1.00 83.06 211 THR A C 1
ATOM 1647 O O . THR A 1 211 ? -5.858 -7.942 9.947 1.00 83.06 211 THR A O 1
ATOM 1650 N N . TYR A 1 212 ? -4.227 -6.493 9.415 1.00 80.75 212 TYR A N 1
ATOM 1651 C CA . TYR A 1 212 ? -3.661 -6.455 10.765 1.00 80.75 212 TYR A CA 1
ATOM 1652 C C . TYR A 1 212 ? -4.539 -5.704 11.772 1.00 80.75 212 TYR A C 1
ATOM 1654 O O . TYR A 1 212 ? -4.460 -5.971 12.970 1.00 80.75 212 TYR A O 1
ATOM 1662 N N . GLY A 1 213 ? -5.372 -4.771 11.306 1.00 71.62 213 GLY A N 1
ATOM 1663 C CA . GLY A 1 213 ? -6.296 -3.997 12.139 1.00 71.62 213 GLY A CA 1
ATOM 1664 C C . GLY A 1 213 ? -7.560 -4.755 12.552 1.00 71.62 213 GLY A C 1
ATOM 1665 O O . GLY A 1 213 ? -8.291 -4.286 13.424 1.00 71.62 213 GLY A O 1
ATOM 1666 N N . SER A 1 214 ? -7.828 -5.920 11.953 1.00 75.06 214 SER A N 1
ATOM 1667 C CA . SER A 1 214 ? -8.982 -6.758 12.288 1.00 75.06 214 SER A CA 1
ATOM 1668 C C . SER A 1 214 ? -9.008 -7.133 13.783 1.00 75.06 214 SER A C 1
ATOM 1670 O O . SER A 1 214 ? -7.957 -7.425 14.363 1.00 75.06 214 SER A O 1
ATOM 1672 N N . PRO A 1 215 ? -10.190 -7.195 14.435 1.00 67.44 215 PRO A N 1
ATOM 1673 C CA . PRO A 1 215 ? -10.330 -7.590 15.837 1.00 67.44 215 PRO A CA 1
ATOM 1674 C C . PRO A 1 215 ? -9.629 -8.899 16.186 1.00 67.44 215 PRO A C 1
ATOM 1676 O O . PRO A 1 215 ? -9.075 -9.004 17.284 1.00 67.44 215 PRO A O 1
ATOM 1679 N N . ASN A 1 216 ? -9.632 -9.835 15.233 1.00 73.06 216 ASN A N 1
ATOM 1680 C CA . ASN A 1 216 ? -9.103 -11.190 15.360 1.00 73.06 216 ASN A CA 1
ATOM 1681 C C . ASN A 1 216 ? -7.618 -11.302 14.981 1.00 73.06 216 ASN A C 1
ATOM 1683 O O . ASN A 1 216 ? -7.049 -12.386 15.072 1.00 73.06 216 ASN A O 1
ATOM 1687 N N . SER A 1 217 ? -6.988 -10.211 14.538 1.00 77.06 217 SER A N 1
ATOM 1688 C CA . SER A 1 217 ? -5.558 -10.201 14.236 1.00 77.06 217 SER A CA 1
ATOM 1689 C C . SER A 1 217 ? -4.735 -10.318 15.519 1.00 77.06 217 SER A C 1
ATOM 1691 O O . SER A 1 217 ? -4.990 -9.621 16.507 1.00 77.06 217 SER A O 1
ATOM 1693 N N . VAL A 1 218 ? -3.720 -11.183 15.476 1.00 77.56 218 VAL A N 1
ATOM 1694 C CA . VAL A 1 218 ? -2.746 -11.372 16.561 1.00 77.56 218 VAL A CA 1
ATOM 1695 C C . VAL A 1 218 ? -1.664 -10.286 16.584 1.00 77.56 218 VAL A C 1
ATOM 1697 O O . VAL A 1 218 ? -1.124 -10.009 17.651 1.00 77.56 218 VAL A O 1
ATOM 1700 N N . ASP A 1 219 ? -1.388 -9.620 15.454 1.00 81.56 219 ASP A N 1
ATOM 1701 C CA . ASP A 1 219 ? -0.371 -8.560 15.343 1.00 81.56 219 ASP A CA 1
ATOM 1702 C C . ASP A 1 219 ? -1.015 -7.188 15.078 1.00 81.56 219 ASP A C 1
ATOM 1704 O O . ASP A 1 219 ? -0.943 -6.611 13.992 1.00 81.56 219 ASP A O 1
ATOM 1708 N N . LYS A 1 220 ? -1.681 -6.645 16.105 1.00 78.00 220 LYS A N 1
ATOM 1709 C CA . LYS A 1 220 ? -2.268 -5.294 16.050 1.00 78.00 220 LYS A CA 1
ATOM 1710 C C . LYS A 1 220 ? -1.208 -4.192 16.011 1.00 78.00 220 LYS A C 1
ATOM 1712 O O . LYS A 1 220 ? -1.488 -3.099 15.521 1.00 78.00 220 LYS A O 1
ATOM 1717 N N . ALA A 1 221 ? 0.008 -4.463 16.489 1.00 82.12 221 ALA A N 1
ATOM 1718 C CA . ALA A 1 221 ? 1.109 -3.506 16.420 1.00 82.12 221 ALA A CA 1
ATOM 1719 C C . ALA A 1 221 ? 1.452 -3.183 14.959 1.00 82.12 221 ALA A C 1
ATOM 1721 O O . ALA A 1 221 ? 1.643 -2.014 14.620 1.00 82.12 221 ALA A O 1
ATOM 1722 N N . MET A 1 222 ? 1.429 -4.184 14.075 1.00 87.06 222 MET A N 1
ATOM 1723 C CA . MET A 1 222 ? 1.663 -3.978 12.646 1.00 87.06 222 MET A CA 1
ATOM 1724 C C . MET A 1 222 ? 0.636 -3.043 11.988 1.00 87.06 222 MET A C 1
ATOM 1726 O O . MET A 1 222 ? 1.006 -2.206 11.163 1.00 87.06 222 MET A O 1
ATOM 1730 N N . ALA A 1 223 ? -0.635 -3.083 12.402 1.00 79.50 223 ALA A N 1
ATOM 1731 C CA . ALA A 1 223 ? -1.643 -2.141 11.906 1.00 79.50 223 ALA A CA 1
ATOM 1732 C C . ALA A 1 223 ? -1.228 -0.682 12.165 1.00 79.50 223 ALA A C 1
ATOM 1734 O O . ALA A 1 223 ? -1.376 0.192 11.304 1.00 79.50 223 ALA A O 1
ATOM 1735 N N . HIS A 1 224 ? -0.639 -0.416 13.333 1.00 77.56 224 HIS A N 1
ATOM 1736 C CA . HIS A 1 224 ? -0.137 0.908 13.685 1.00 77.56 224 HIS A CA 1
ATOM 1737 C C . HIS A 1 224 ? 1.161 1.265 12.974 1.00 77.56 224 HIS A C 1
ATOM 1739 O O . HIS A 1 224 ? 1.330 2.428 12.611 1.00 77.56 224 HIS A O 1
ATOM 1745 N N . VAL A 1 225 ? 2.031 0.296 12.692 1.00 84.06 225 VAL A N 1
ATOM 1746 C CA . VAL A 1 225 ? 3.232 0.505 11.869 1.00 84.06 225 VAL A CA 1
ATOM 1747 C C . VAL A 1 225 ? 2.840 0.974 10.467 1.00 84.06 225 VAL A C 1
ATOM 1749 O O . VAL A 1 225 ? 3.287 2.033 10.023 1.00 84.06 225 VAL A O 1
ATOM 1752 N N . LEU A 1 226 ? 1.936 0.255 9.797 1.00 83.56 226 LEU A N 1
ATOM 1753 C CA . LEU A 1 226 ? 1.463 0.615 8.457 1.00 83.56 226 LEU A CA 1
ATOM 1754 C C . LEU A 1 226 ? 0.739 1.973 8.453 1.00 83.56 226 LEU A C 1
ATOM 1756 O O . LEU A 1 226 ? 0.963 2.806 7.576 1.00 83.56 226 LEU A O 1
ATOM 1760 N N . THR A 1 227 ? -0.057 2.256 9.484 1.00 75.44 227 THR A N 1
ATOM 1761 C CA . THR A 1 227 ? -0.723 3.561 9.660 1.00 75.44 227 THR A CA 1
ATOM 1762 C C . THR A 1 227 ? 0.267 4.700 9.895 1.00 75.44 227 THR A C 1
ATOM 1764 O O . THR A 1 227 ? 0.095 5.810 9.383 1.00 75.44 227 THR A O 1
ATOM 1767 N N . THR A 1 228 ? 1.331 4.436 10.651 1.00 78.75 228 THR A N 1
ATOM 1768 C CA . THR A 1 228 ? 2.427 5.386 10.866 1.00 78.75 228 THR A CA 1
ATOM 1769 C C . THR A 1 228 ? 3.105 5.705 9.535 1.00 78.75 228 THR A C 1
ATOM 1771 O O . THR A 1 228 ? 3.292 6.875 9.197 1.00 78.75 228 THR A O 1
ATOM 1774 N N . ALA A 1 229 ? 3.371 4.681 8.724 1.00 84.06 229 ALA A N 1
ATOM 1775 C CA . ALA A 1 229 ? 3.947 4.842 7.396 1.00 84.06 229 ALA A CA 1
ATOM 1776 C C . ALA A 1 229 ? 3.044 5.676 6.463 1.00 84.06 229 ALA A C 1
ATOM 1778 O O . ALA A 1 229 ? 3.531 6.582 5.778 1.00 84.06 229 ALA A O 1
ATOM 1779 N N . VAL A 1 230 ? 1.726 5.447 6.471 1.00 78.19 230 VAL A N 1
ATOM 1780 C CA . VAL A 1 230 ? 0.749 6.297 5.759 1.00 78.19 230 VAL A CA 1
ATOM 1781 C C . VAL A 1 230 ? 0.841 7.753 6.233 1.00 78.19 230 VAL A C 1
ATOM 1783 O O . VAL A 1 230 ? 0.894 8.678 5.420 1.00 78.19 230 VAL A O 1
ATOM 1786 N N . SER A 1 231 ? 0.933 7.962 7.546 1.00 73.00 231 SER A N 1
ATOM 1787 C CA . SER A 1 231 ? 1.000 9.296 8.154 1.00 73.00 231 SER A CA 1
ATOM 1788 C C . SER A 1 231 ? 2.251 10.073 7.732 1.00 73.00 231 SER A C 1
ATOM 1790 O O . SER A 1 231 ? 2.165 11.266 7.440 1.00 73.00 231 SER A O 1
ATOM 1792 N N . TRP A 1 232 ? 3.408 9.416 7.618 1.00 80.00 232 TRP A N 1
ATOM 1793 C CA . TRP A 1 232 ? 4.618 10.063 7.099 1.00 80.00 232 TRP A CA 1
ATOM 1794 C C . TRP A 1 232 ? 4.495 10.460 5.621 1.00 80.00 232 TRP A C 1
ATOM 1796 O O . TRP A 1 232 ? 5.001 11.514 5.238 1.00 80.00 232 TRP A O 1
ATOM 1806 N N . ARG A 1 233 ? 3.783 9.680 4.792 1.00 76.50 233 ARG A N 1
ATOM 1807 C CA . ARG A 1 233 ? 3.520 10.027 3.377 1.00 76.50 233 ARG A CA 1
ATOM 1808 C C . ARG A 1 233 ? 2.590 11.231 3.228 1.00 76.50 233 ARG A C 1
ATOM 1810 O O . ARG A 1 233 ? 2.735 11.991 2.274 1.00 76.50 233 ARG A O 1
ATOM 1817 N N . LEU A 1 234 ? 1.661 11.411 4.167 1.00 67.56 234 LEU A N 1
ATOM 1818 C CA . LEU A 1 234 ? 0.770 12.575 4.236 1.00 67.56 234 LEU A CA 1
ATOM 1819 C C . LEU A 1 234 ? 1.494 13.850 4.703 1.00 67.56 234 LEU A C 1
ATOM 1821 O O . LEU A 1 234 ? 1.056 14.962 4.400 1.00 67.56 234 LEU A O 1
ATOM 1825 N N . GLY A 1 235 ? 2.608 13.716 5.425 1.00 65.56 235 GLY A N 1
ATOM 1826 C CA . GLY A 1 235 ? 3.436 14.838 5.856 1.00 65.56 235 GLY A CA 1
ATOM 1827 C C . GLY A 1 235 ? 2.657 15.891 6.646 1.00 65.56 235 GLY A C 1
ATOM 1828 O O . GLY A 1 235 ? 1.918 15.567 7.574 1.00 65.56 235 GLY A O 1
ATOM 1829 N N . LYS A 1 236 ? 2.788 17.169 6.271 1.00 59.66 236 LYS A N 1
ATOM 1830 C CA . LYS A 1 236 ? 2.064 18.287 6.913 1.00 59.66 236 LYS A CA 1
ATOM 1831 C C . LYS A 1 236 ? 0.538 18.207 6.799 1.00 59.66 236 LYS A C 1
ATOM 1833 O O . LYS A 1 236 ? -0.145 18.911 7.542 1.00 59.66 236 LYS A O 1
ATOM 1838 N N . LEU A 1 237 ? -0.002 17.370 5.911 1.00 54.59 237 LEU A N 1
ATOM 1839 C CA . LEU A 1 237 ? -1.445 17.162 5.802 1.00 54.59 237 LEU A CA 1
ATOM 1840 C C . LEU A 1 237 ? -1.968 16.225 6.898 1.00 54.59 237 LEU A C 1
ATOM 1842 O O . LEU A 1 237 ? -3.111 16.386 7.309 1.00 54.59 237 LEU A O 1
ATOM 1846 N N . ALA A 1 238 ? -1.148 15.317 7.446 1.00 53.19 238 ALA A N 1
ATOM 1847 C CA . ALA A 1 238 ? -1.593 14.377 8.483 1.00 53.19 238 ALA A CA 1
ATOM 1848 C C . ALA A 1 238 ? -2.143 15.065 9.755 1.00 53.19 238 ALA A C 1
ATOM 1850 O O . ALA A 1 238 ? -3.237 14.705 10.189 1.00 53.19 238 ALA A O 1
ATOM 1851 N N . PRO A 1 239 ? -1.484 16.093 10.332 1.00 45.72 239 PRO A N 1
ATOM 1852 C CA . PRO A 1 239 ? -2.048 16.849 11.456 1.00 45.72 239 PRO A CA 1
ATOM 1853 C C . PRO A 1 239 ? -3.326 17.626 11.095 1.00 45.72 239 PRO A C 1
ATOM 1855 O O . PRO A 1 239 ? -4.238 17.737 11.910 1.00 45.72 239 PRO A O 1
ATOM 1858 N N . GLN A 1 240 ? -3.430 18.131 9.858 1.00 46.53 240 GLN A N 1
ATOM 1859 C CA . GLN A 1 240 ? -4.595 18.891 9.378 1.00 46.53 240 GLN A CA 1
ATOM 1860 C C . GLN A 1 240 ? -5.839 18.016 9.156 1.00 46.53 240 GLN A C 1
ATOM 1862 O O . GLN A 1 240 ? -6.951 18.540 9.069 1.00 46.53 240 GLN A O 1
ATOM 1867 N N . LEU A 1 241 ? -5.664 16.693 9.096 1.00 49.28 241 LEU A N 1
ATOM 1868 C CA . LEU A 1 241 ? -6.734 15.692 9.038 1.00 49.28 241 LEU A CA 1
ATOM 1869 C C . LEU A 1 241 ? -7.287 15.334 10.430 1.00 49.28 241 LEU A C 1
ATOM 1871 O O . LEU A 1 241 ? -7.983 14.338 10.594 1.00 49.28 241 LEU A O 1
ATOM 1875 N N . ARG A 1 242 ? -7.041 16.192 11.433 1.00 52.41 242 ARG A N 1
ATOM 1876 C CA . ARG A 1 242 ? -7.781 16.240 12.708 1.00 52.41 242 ARG A CA 1
ATOM 1877 C C . ARG A 1 242 ? -7.629 15.021 13.622 1.00 52.41 242 ARG A C 1
ATOM 1879 O O . ARG A 1 242 ? -8.537 14.707 14.392 1.00 52.41 242 ARG A O 1
ATOM 1886 N N . LEU A 1 243 ? -6.447 14.406 13.636 1.00 43.75 243 LEU A N 1
ATOM 1887 C CA . LEU A 1 243 ? -6.050 13.498 14.720 1.00 43.75 243 LEU A CA 1
ATOM 1888 C C . LEU A 1 243 ? -6.263 14.131 16.114 1.00 43.75 243 LEU A C 1
ATOM 1890 O O . LEU A 1 243 ? -6.764 13.465 17.015 1.00 43.75 243 LEU A O 1
ATOM 1894 N N . GLU A 1 244 ? -5.948 15.424 16.262 1.00 37.44 244 GLU A N 1
ATOM 1895 C CA . GLU A 1 244 ? -6.109 16.188 17.511 1.00 37.44 244 GLU A CA 1
ATOM 1896 C C . GLU A 1 244 ? -7.587 16.317 17.928 1.00 37.44 244 GLU A C 1
ATOM 1898 O O . GLU A 1 244 ? -7.935 16.080 19.083 1.00 37.44 244 GLU A O 1
ATOM 1903 N N . GLU A 1 245 ? -8.499 16.581 16.985 1.00 38.38 245 GLU A N 1
ATOM 1904 C CA . GLU A 1 245 ? -9.920 16.770 17.314 1.00 38.38 245 GLU A CA 1
ATOM 1905 C C . GLU A 1 245 ? -10.670 15.451 17.566 1.00 38.38 245 GLU A C 1
ATOM 1907 O O . GLU A 1 245 ? -11.644 15.439 18.316 1.00 38.38 245 GLU A O 1
ATOM 1912 N N . LEU A 1 246 ? -10.250 14.333 16.962 1.00 38.41 246 LEU A N 1
ATOM 1913 C CA . LEU A 1 246 ? -10.859 13.019 17.209 1.00 38.41 246 LEU A CA 1
ATOM 1914 C C . LEU A 1 246 ? -10.388 12.382 18.523 1.00 38.41 246 LEU A C 1
ATOM 1916 O O . LEU A 1 246 ? -11.157 11.620 19.113 1.00 38.41 246 LEU A O 1
ATOM 1920 N N . ALA A 1 247 ? -9.163 12.689 18.963 1.00 38.78 247 ALA A N 1
ATOM 1921 C CA . ALA A 1 247 ? -8.580 12.183 20.204 1.00 38.78 247 ALA A CA 1
ATOM 1922 C C . ALA A 1 247 ? -9.026 12.976 21.450 1.00 38.78 247 ALA A C 1
ATOM 1924 O O . ALA A 1 247 ? -9.206 12.381 22.510 1.00 38.78 247 ALA A O 1
ATOM 1925 N N . GLU A 1 248 ? -9.247 14.293 21.338 1.00 35.12 248 GLU A N 1
ATOM 1926 C CA . GLU A 1 248 ? -9.607 15.151 22.484 1.00 35.12 248 GLU A CA 1
ATOM 1927 C C . GLU A 1 248 ? -11.120 15.360 22.682 1.00 35.12 248 GLU A C 1
ATOM 1929 O O . GLU A 1 248 ? -11.566 15.779 23.756 1.00 35.12 248 GLU A O 1
ATOM 1934 N N . ALA A 1 249 ? -11.950 15.065 21.678 1.00 37.81 249 ALA A N 1
ATOM 1935 C CA . ALA A 1 249 ? -13.382 15.335 21.752 1.00 37.81 249 ALA A CA 1
ATOM 1936 C C . ALA A 1 249 ? -14.126 14.367 22.695 1.00 37.81 249 ALA A C 1
ATOM 1938 O O . ALA A 1 249 ? -14.564 13.288 22.298 1.00 37.81 249 ALA A O 1
ATOM 1939 N N . LYS A 1 250 ? -14.386 14.816 23.932 1.00 39.03 250 LYS A N 1
ATOM 1940 C CA . LYS A 1 250 ? -15.344 14.186 24.872 1.00 39.03 250 LYS A CA 1
ATOM 1941 C C . LYS A 1 250 ? -16.796 14.189 24.366 1.00 39.03 250 LYS A C 1
ATOM 1943 O O . LYS A 1 250 ? -17.641 13.489 24.913 1.00 39.03 250 LYS A O 1
ATOM 1948 N N . THR A 1 251 ? -17.093 14.964 23.325 1.00 37.47 251 THR A N 1
ATOM 1949 C CA . THR A 1 251 ? -18.355 14.934 22.576 1.00 37.47 251 THR A CA 1
ATOM 1950 C C . THR A 1 251 ? -18.032 14.930 21.084 1.00 37.47 251 THR A C 1
ATOM 1952 O O . THR A 1 251 ? -17.418 15.882 20.599 1.00 37.47 251 THR A O 1
ATOM 1955 N N . PRO A 1 252 ? -18.400 13.880 20.330 1.00 39.25 252 PRO A N 1
ATOM 1956 C CA . PRO A 1 252 ? -18.108 13.839 18.906 1.00 39.25 252 PRO A CA 1
ATOM 1957 C C . PRO A 1 252 ? -18.847 14.992 18.212 1.00 39.25 252 PRO A C 1
ATOM 1959 O O . PRO A 1 252 ? -20.076 15.050 18.253 1.00 39.25 252 PRO A O 1
ATOM 1962 N N . LYS A 1 253 ? -18.117 15.904 17.548 1.00 41.81 253 LYS A N 1
ATOM 1963 C CA . LYS A 1 253 ? -18.722 16.733 16.489 1.00 41.81 253 LYS A CA 1
ATOM 1964 C C . LYS A 1 253 ? -19.455 15.778 15.544 1.00 41.81 253 LYS A C 1
ATOM 1966 O O . LYS A 1 253 ? -18.929 14.699 15.262 1.00 41.81 253 LYS A O 1
ATOM 1971 N N . SER A 1 254 ? -20.670 16.136 15.119 1.00 45.88 254 SER A N 1
ATOM 1972 C CA . SER A 1 254 ? -21.528 15.218 14.365 1.00 45.88 254 SER A CA 1
ATOM 1973 C C . SER A 1 254 ? -20.757 14.604 13.197 1.00 45.88 254 SER A C 1
ATOM 1975 O O . SER A 1 254 ? -20.111 15.302 12.413 1.00 45.88 254 SER A O 1
ATOM 1977 N N . ILE A 1 255 ? -20.802 13.277 13.118 1.00 41.62 255 ILE A N 1
ATOM 1978 C CA . ILE A 1 255 ? -20.134 12.465 12.093 1.00 41.62 255 ILE A CA 1
ATOM 1979 C C . ILE A 1 255 ? -20.497 12.972 10.690 1.00 41.62 255 ILE A C 1
ATOM 1981 O O . ILE A 1 255 ? -19.646 13.012 9.806 1.00 41.62 255 ILE A O 1
ATOM 1985 N N . ASP A 1 256 ? -21.727 13.465 10.527 1.00 42.00 256 ASP A N 1
ATOM 1986 C CA . ASP A 1 256 ? -22.231 14.087 9.303 1.00 42.00 256 ASP A CA 1
ATOM 1987 C C . ASP A 1 256 ? -21.408 15.297 8.855 1.00 42.00 256 ASP A C 1
ATOM 1989 O O . ASP A 1 256 ? -21.209 15.496 7.662 1.00 42.00 256 ASP A O 1
ATOM 1993 N N . ARG A 1 257 ? -20.879 16.092 9.792 1.00 45.78 257 ARG A N 1
ATOM 1994 C CA . ARG A 1 257 ? -20.062 17.266 9.472 1.00 45.78 257 ARG A CA 1
ATOM 1995 C C . ARG A 1 257 ? -18.657 16.876 9.027 1.00 45.78 257 ARG A C 1
ATOM 1997 O O . ARG A 1 257 ? -18.157 17.450 8.068 1.00 45.78 257 ARG A O 1
ATOM 2004 N N . VAL A 1 258 ? -18.047 15.886 9.681 1.00 41.81 258 VAL A N 1
ATOM 2005 C CA . VAL A 1 258 ? -16.738 15.347 9.270 1.00 41.81 258 VAL A CA 1
ATOM 2006 C C . VAL A 1 258 ? -16.854 14.695 7.892 1.00 41.81 258 VAL A C 1
ATOM 2008 O O . VAL A 1 258 ? -16.074 15.008 7.000 1.00 41.81 258 VAL A O 1
ATOM 2011 N N . ARG A 1 259 ? -17.894 13.877 7.679 1.00 44.72 259 ARG A N 1
ATOM 2012 C CA . ARG A 1 259 ? -18.208 13.265 6.382 1.00 44.72 259 ARG A CA 1
ATOM 2013 C C . ARG A 1 259 ? -18.478 14.313 5.300 1.00 44.72 259 ARG A C 1
ATOM 2015 O O . ARG A 1 259 ? -17.997 14.147 4.187 1.00 44.72 259 ARG A O 1
ATOM 2022 N N . ALA A 1 260 ? -19.211 15.383 5.605 1.00 49.97 260 ALA A N 1
ATOM 2023 C CA . ALA A 1 260 ? -19.489 16.455 4.650 1.00 49.97 260 ALA A CA 1
ATOM 2024 C C . ALA A 1 260 ? -18.225 17.247 4.284 1.00 49.97 260 ALA A C 1
ATOM 2026 O O . ALA A 1 260 ? -17.968 17.470 3.106 1.00 49.97 260 ALA A O 1
ATOM 2027 N N . GLU A 1 261 ? -17.407 17.634 5.267 1.00 48.81 261 GLU A N 1
ATOM 2028 C CA . GLU A 1 261 ? -16.138 18.336 5.029 1.00 48.81 261 GLU A CA 1
ATOM 2029 C C . GLU A 1 261 ? -15.160 17.461 4.219 1.00 48.81 261 GLU A C 1
ATOM 2031 O O . GLU A 1 261 ? -14.482 17.962 3.319 1.00 48.81 261 GLU A O 1
ATOM 2036 N N . LEU A 1 262 ? -15.143 16.147 4.470 1.00 45.47 262 LEU A N 1
ATOM 2037 C CA . LEU A 1 262 ? -14.363 15.184 3.700 1.00 45.47 262 LEU A CA 1
ATOM 2038 C C . LEU A 1 262 ? -14.883 15.019 2.275 1.00 45.47 262 LEU A C 1
ATOM 2040 O O . LEU A 1 262 ? -14.112 15.129 1.329 1.00 45.47 262 LEU A O 1
ATOM 2044 N N . GLN A 1 263 ? -16.184 14.776 2.108 1.00 48.75 263 GLN A N 1
ATOM 2045 C CA . GLN A 1 263 ? -16.804 14.646 0.792 1.00 48.75 263 GLN A CA 1
ATOM 2046 C C . GLN A 1 263 ? -16.572 15.899 -0.040 1.00 48.75 263 GLN A C 1
ATOM 2048 O O . GLN A 1 263 ? -16.336 15.776 -1.232 1.00 48.75 263 GLN A O 1
ATOM 2053 N N . VAL A 1 264 ? -16.578 17.086 0.568 1.00 55.16 264 VAL A N 1
ATOM 2054 C CA . VAL A 1 264 ? -16.221 18.333 -0.115 1.00 55.16 264 VAL A CA 1
ATOM 2055 C C . VAL A 1 264 ? -14.761 18.323 -0.564 1.00 55.16 264 VAL A C 1
ATOM 2057 O O . VAL A 1 264 ? -14.500 18.693 -1.700 1.00 55.16 264 VAL A O 1
ATOM 2060 N N . ARG A 1 265 ? -13.809 17.880 0.265 1.00 51.75 265 ARG A N 1
ATOM 2061 C CA . ARG A 1 265 ? -12.379 17.829 -0.106 1.00 51.75 265 ARG A CA 1
ATOM 2062 C C . ARG A 1 265 ? -12.076 16.773 -1.158 1.00 51.75 265 ARG A C 1
ATOM 2064 O O . ARG A 1 265 ? -11.378 17.066 -2.120 1.00 51.75 265 ARG A O 1
ATOM 2071 N N . VAL A 1 266 ? -12.632 15.577 -0.988 1.00 49.06 266 VAL A N 1
ATOM 2072 C CA . VAL A 1 266 ? -12.540 14.488 -1.956 1.00 49.06 266 VAL A CA 1
ATOM 2073 C C . VAL A 1 266 ? -13.161 14.942 -3.271 1.00 49.06 266 VAL A C 1
ATOM 2075 O O . VAL A 1 266 ? -12.463 14.956 -4.277 1.00 49.06 266 VAL A O 1
ATOM 2078 N N . ARG A 1 267 ? -14.404 15.447 -3.266 1.00 52.31 267 ARG A N 1
ATOM 2079 C CA . ARG A 1 267 ? -15.049 16.001 -4.469 1.00 52.31 267 ARG A CA 1
ATOM 2080 C C . ARG A 1 267 ? -14.282 17.169 -5.062 1.00 52.31 267 ARG A C 1
ATOM 2082 O O . ARG A 1 267 ? -14.225 17.247 -6.272 1.00 52.31 267 ARG A O 1
ATOM 2089 N N . ALA A 1 268 ? -13.670 18.038 -4.263 1.00 55.97 268 ALA A N 1
ATOM 2090 C CA . ALA A 1 268 ? -12.828 19.111 -4.780 1.00 55.97 268 ALA A CA 1
ATOM 2091 C C . ALA A 1 268 ? -11.564 18.565 -5.458 1.00 55.97 268 ALA A C 1
ATOM 2093 O O . ALA A 1 268 ? -11.178 19.089 -6.494 1.00 55.97 268 ALA A O 1
ATOM 2094 N N . SER A 1 269 ? -10.946 17.500 -4.929 1.00 48.81 269 SER A N 1
ATOM 2095 C CA . SER A 1 269 ? -9.826 16.830 -5.606 1.00 48.81 269 SER A CA 1
ATOM 2096 C C . SER A 1 269 ? -10.257 16.118 -6.889 1.00 48.81 269 SER A C 1
ATOM 2098 O O . SER A 1 269 ? -9.568 16.257 -7.891 1.00 48.81 269 SER A O 1
ATOM 2100 N N . VAL A 1 270 ? -11.419 15.448 -6.898 1.00 48.56 270 VAL A N 1
ATOM 2101 C CA . VAL A 1 270 ? -11.985 14.836 -8.116 1.00 48.56 270 VAL A CA 1
ATOM 2102 C C . VAL A 1 270 ? -12.336 15.903 -9.142 1.00 48.56 270 VAL A C 1
ATOM 2104 O O . VAL A 1 270 ? -11.996 15.786 -10.307 1.00 48.56 270 VAL A O 1
ATOM 2107 N N . GLN A 1 271 ? -13.014 16.965 -8.718 1.00 53.22 271 GLN A N 1
ATOM 2108 C CA . GLN A 1 271 ? -13.447 18.034 -9.606 1.00 53.22 271 GLN A CA 1
ATOM 2109 C C . GLN A 1 271 ? -12.237 18.763 -10.186 1.00 53.22 271 GLN A C 1
ATOM 2111 O O . GLN A 1 271 ? -12.217 19.036 -11.375 1.00 53.22 271 GLN A O 1
ATOM 2116 N N . ALA A 1 272 ? -11.189 18.988 -9.388 1.00 52.34 272 ALA A N 1
ATOM 2117 C CA . ALA A 1 272 ? -9.944 19.563 -9.878 1.00 52.34 272 ALA A CA 1
ATOM 2118 C C . ALA A 1 272 ? -9.232 18.674 -10.917 1.00 52.34 272 ALA A C 1
ATOM 2120 O O . ALA A 1 272 ? -8.595 19.225 -11.809 1.00 52.34 272 ALA A O 1
ATOM 2121 N N . GLU A 1 273 ? -9.342 17.341 -10.842 1.00 48.72 273 GLU A N 1
ATOM 2122 C CA . GLU A 1 273 ? -8.882 16.447 -11.923 1.00 48.72 273 GLU A CA 1
ATOM 2123 C C . GLU A 1 273 ? -9.723 16.567 -13.181 1.00 48.72 273 GLU A C 1
ATOM 2125 O O . GLU A 1 273 ? -9.191 16.652 -14.288 1.00 48.72 273 GLU A O 1
ATOM 2130 N N . LEU A 1 274 ? -11.044 16.508 -13.004 1.00 49.81 274 LEU A N 1
ATOM 2131 C CA . LEU A 1 274 ? -11.995 16.525 -14.106 1.00 49.81 274 LEU A CA 1
ATOM 2132 C C . LEU A 1 274 ? -11.894 17.856 -14.866 1.00 49.81 274 LEU A C 1
ATOM 2134 O O . LEU A 1 274 ? -11.924 17.865 -16.096 1.00 49.81 274 LEU A O 1
ATOM 2138 N N . ASP A 1 275 ? -11.685 18.959 -14.144 1.00 51.56 275 ASP A N 1
ATOM 2139 C CA . ASP A 1 275 ? -11.529 20.309 -14.691 1.00 51.56 275 ASP A CA 1
ATOM 2140 C C . ASP A 1 275 ? -10.163 20.525 -15.370 1.00 51.56 275 ASP A C 1
ATOM 2142 O O . ASP A 1 275 ? -10.053 21.338 -16.290 1.00 51.56 275 ASP A O 1
ATOM 2146 N N . ALA A 1 276 ? -9.114 19.802 -14.960 1.00 49.56 276 ALA A N 1
ATOM 2147 C CA . ALA A 1 276 ? -7.772 19.910 -15.543 1.00 49.56 276 ALA A CA 1
ATOM 2148 C C . ALA A 1 276 ? -7.612 19.159 -16.887 1.00 49.56 276 ALA A C 1
ATOM 2150 O O . ALA A 1 276 ? -6.603 19.309 -17.586 1.00 49.56 276 ALA A O 1
ATOM 2151 N N . GLY A 1 277 ? -8.611 18.374 -17.303 1.00 49.50 277 GLY A N 1
ATOM 2152 C CA . GLY A 1 277 ? -8.613 17.672 -18.588 1.00 49.50 277 GLY A CA 1
ATOM 2153 C C . GLY A 1 277 ? -7.420 16.714 -18.763 1.00 49.50 277 GLY A C 1
ATOM 2154 O O . GLY A 1 277 ? -7.041 15.980 -17.851 1.00 49.50 277 GLY A O 1
ATOM 2155 N N . LYS A 1 278 ? -6.808 16.689 -19.960 1.00 42.81 278 LYS A N 1
ATOM 2156 C CA . LYS A 1 278 ? -5.672 15.793 -20.289 1.00 42.81 278 LYS A CA 1
ATOM 2157 C C . LYS A 1 278 ? -4.353 16.162 -19.590 1.00 42.81 278 LYS A C 1
ATOM 2159 O O . LYS A 1 278 ? -3.416 15.373 -19.646 1.00 42.81 278 LYS A O 1
ATOM 2164 N N . MET A 1 279 ? -4.274 17.329 -18.947 1.00 45.69 279 MET A N 1
ATOM 2165 C CA . MET A 1 279 ? -3.078 17.836 -18.272 1.00 45.69 279 MET A CA 1
ATOM 2166 C C . MET A 1 279 ? -3.445 18.378 -16.883 1.00 45.69 279 MET A C 1
ATOM 2168 O O . MET A 1 279 ? -3.551 19.588 -16.702 1.00 45.69 279 MET A O 1
ATOM 2172 N N . GLY A 1 280 ? -3.553 17.501 -15.880 1.00 52.03 280 GLY A N 1
ATOM 2173 C CA . GLY A 1 280 ? -3.102 17.883 -14.538 1.00 52.03 280 GLY A CA 1
ATOM 2174 C C . GLY A 1 280 ? -3.841 17.321 -13.325 1.00 52.03 280 GLY A C 1
ATOM 2175 O O . GLY A 1 280 ? -5.049 17.135 -13.344 1.00 52.03 280 GLY A O 1
ATOM 2176 N N . ASN A 1 281 ? -3.035 17.222 -12.256 1.00 55.53 281 ASN A N 1
ATOM 2177 C CA . ASN A 1 281 ? -3.353 17.161 -10.825 1.00 55.53 281 ASN A CA 1
ATOM 2178 C C . ASN A 1 281 ? -3.359 15.781 -10.127 1.00 55.53 281 ASN A C 1
ATOM 2180 O O . ASN A 1 281 ? -3.736 15.688 -8.956 1.00 55.53 281 ASN A O 1
ATOM 2184 N N . PHE A 1 282 ? -2.812 14.734 -10.765 1.00 60.66 282 PHE A N 1
ATOM 2185 C CA . PHE A 1 282 ? -2.651 13.392 -10.175 1.00 60.66 282 PHE A CA 1
ATOM 2186 C C . PHE A 1 282 ? -2.093 13.429 -8.739 1.00 60.66 282 PHE A C 1
ATOM 2188 O O . PHE A 1 282 ? -2.492 12.658 -7.862 1.00 60.66 282 PHE A O 1
ATOM 2195 N N . TYR A 1 283 ? -1.180 14.362 -8.471 1.00 58.88 283 TYR A N 1
ATOM 2196 C CA . TYR A 1 283 ? -0.676 14.633 -7.131 1.00 58.88 283 TYR A CA 1
ATOM 2197 C C . TYR A 1 283 ? -1.785 14.844 -6.078 1.00 58.88 283 TYR A C 1
ATOM 2199 O O . TYR A 1 283 ? -1.707 14.275 -4.983 1.00 58.88 283 TYR A O 1
ATOM 2207 N N . ALA A 1 284 ? -2.820 15.627 -6.392 1.00 57.78 284 ALA A N 1
ATOM 2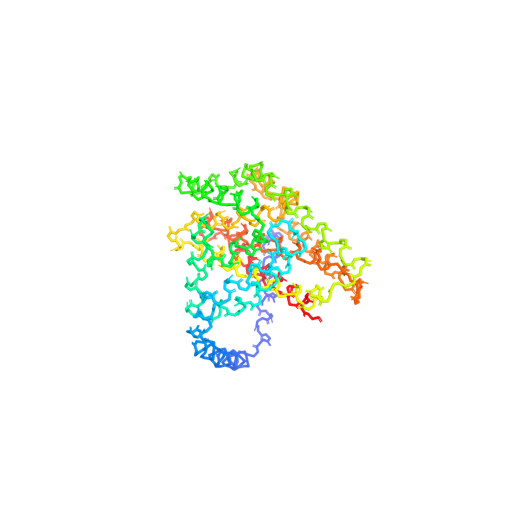208 C CA . ALA A 1 284 ? -3.973 15.848 -5.526 1.00 57.78 284 ALA A CA 1
ATOM 2209 C C . ALA A 1 284 ? -4.869 14.609 -5.408 1.00 57.78 284 ALA A C 1
ATOM 2211 O O . ALA A 1 284 ? -5.311 14.321 -4.296 1.00 57.78 284 ALA A O 1
ATOM 2212 N N . VAL A 1 285 ? -5.078 13.840 -6.486 1.00 61.66 285 VAL A N 1
ATOM 2213 C CA . VAL A 1 285 ? -5.821 12.558 -6.433 1.00 61.66 285 VAL A CA 1
ATOM 2214 C C . VAL A 1 285 ? -5.159 11.599 -5.481 1.00 61.66 285 VAL A C 1
ATOM 2216 O O . VAL A 1 285 ? -5.795 11.094 -4.562 1.00 61.66 285 VAL A O 1
ATOM 2219 N N . ARG A 1 286 ? -3.855 11.386 -5.660 1.00 66.38 286 ARG A N 1
ATOM 2220 C CA . ARG A 1 286 ? -3.081 10.489 -4.814 1.00 66.38 286 ARG A CA 1
ATOM 2221 C C . ARG A 1 286 ? -3.182 10.901 -3.354 1.00 66.38 286 ARG A C 1
ATOM 2223 O O . ARG A 1 286 ? -3.321 10.045 -2.488 1.00 66.38 286 ARG A O 1
ATOM 2230 N N . ILE A 1 287 ? -3.109 12.198 -3.056 1.00 63.59 287 ILE A N 1
ATOM 2231 C CA . ILE A 1 287 ? -3.312 12.669 -1.685 1.00 63.59 287 ILE A CA 1
ATOM 2232 C C . ILE A 1 287 ? -4.733 12.348 -1.211 1.00 63.59 287 ILE A C 1
ATOM 2234 O O . ILE A 1 287 ? -4.875 11.804 -0.121 1.00 63.59 287 ILE A O 1
ATOM 2238 N N . GLY A 1 288 ? -5.764 12.631 -2.012 1.00 60.22 288 GLY A N 1
ATOM 2239 C CA . GLY A 1 288 ? -7.161 12.327 -1.687 1.00 60.22 288 GLY A CA 1
ATOM 2240 C C . GLY A 1 288 ? -7.398 10.844 -1.388 1.00 60.22 288 GLY A C 1
ATOM 2241 O O . GLY A 1 288 ? -8.042 10.511 -0.396 1.00 60.22 288 GLY A O 1
ATOM 2242 N N . VAL A 1 289 ? -6.791 9.959 -2.178 1.00 65.25 289 VAL A N 1
ATOM 2243 C CA . VAL A 1 289 ? -6.801 8.506 -1.978 1.00 65.25 289 VAL A CA 1
ATOM 2244 C C . VAL A 1 289 ? -6.163 8.120 -0.640 1.00 65.25 289 VAL A C 1
ATOM 2246 O O . VAL A 1 289 ? -6.770 7.396 0.146 1.00 65.25 289 VAL A O 1
ATOM 2249 N N . ILE A 1 290 ? -4.954 8.615 -0.344 1.00 66.75 290 ILE A N 1
ATOM 2250 C CA . ILE A 1 290 ? -4.265 8.302 0.920 1.00 66.75 290 ILE A CA 1
ATOM 2251 C C . ILE A 1 290 ? -5.089 8.789 2.117 1.00 66.75 290 ILE A C 1
ATOM 2253 O O . ILE A 1 290 ? -5.194 8.082 3.118 1.00 66.75 290 ILE A O 1
ATOM 2257 N N . VAL A 1 291 ? -5.682 9.981 2.010 1.00 64.94 291 VAL A N 1
ATOM 2258 C CA . VAL A 1 291 ? -6.568 10.551 3.031 1.00 64.94 291 VAL A CA 1
ATOM 2259 C C . VAL A 1 291 ? -7.783 9.656 3.255 1.00 64.94 291 VAL A C 1
ATOM 2261 O O . VAL A 1 291 ? -8.060 9.290 4.394 1.00 64.94 291 VAL A O 1
ATOM 2264 N N . GLY A 1 292 ? -8.484 9.266 2.189 1.00 64.44 292 GLY A N 1
ATOM 2265 C CA . GLY A 1 292 ? -9.676 8.430 2.294 1.00 64.44 292 GLY A CA 1
ATOM 2266 C C . GLY A 1 292 ? -9.383 7.065 2.921 1.00 64.44 292 GLY A C 1
ATOM 2267 O O . GLY A 1 292 ? -10.085 6.649 3.843 1.00 64.44 292 GLY A O 1
ATOM 2268 N N . LEU A 1 293 ? -8.287 6.412 2.524 1.00 69.44 293 LEU A N 1
ATOM 2269 C CA . LEU A 1 293 ? -7.845 5.151 3.131 1.00 69.44 293 LEU A CA 1
ATOM 2270 C C . LEU A 1 293 ? -7.478 5.307 4.613 1.00 69.44 293 LEU A C 1
ATOM 2272 O O . LEU A 1 293 ? -7.861 4.484 5.446 1.00 69.44 293 LEU A O 1
ATOM 2276 N N . TYR A 1 294 ? -6.752 6.374 4.948 1.00 69.44 294 TYR A N 1
ATOM 2277 C CA . TYR A 1 294 ? -6.381 6.682 6.325 1.00 69.44 294 TYR A CA 1
ATOM 2278 C C . TYR A 1 294 ? -7.618 6.889 7.207 1.00 69.44 294 TYR A C 1
ATOM 2280 O O . TYR A 1 294 ? -7.704 6.360 8.315 1.00 69.44 294 TYR A O 1
ATOM 2288 N N . GLU A 1 295 ? -8.614 7.613 6.705 1.00 65.50 295 GLU A N 1
ATOM 2289 C CA . GLU A 1 295 ? -9.857 7.846 7.430 1.00 65.50 295 GLU A CA 1
ATOM 2290 C C . GLU A 1 295 ? -10.708 6.589 7.570 1.00 65.50 295 GLU A C 1
ATOM 2292 O O . GLU A 1 295 ? -11.246 6.341 8.650 1.00 65.50 295 GLU A O 1
ATOM 2297 N N . ALA A 1 296 ? -10.789 5.760 6.528 1.00 67.19 296 ALA A N 1
ATOM 2298 C CA . ALA A 1 296 ? -11.487 4.483 6.590 1.00 67.19 296 ALA A CA 1
ATOM 2299 C C . ALA A 1 296 ? -10.944 3.598 7.728 1.00 67.19 296 ALA A C 1
ATOM 2301 O O . ALA A 1 296 ? -11.721 3.036 8.506 1.00 67.19 296 ALA A O 1
ATOM 2302 N N . PHE A 1 297 ? -9.620 3.558 7.902 1.00 68.50 297 PHE A N 1
ATOM 2303 C CA . PHE A 1 297 ? -8.991 2.862 9.024 1.00 68.50 297 PHE A CA 1
ATOM 2304 C C . PHE A 1 297 ? -9.342 3.475 10.386 1.00 68.50 297 PHE A C 1
ATOM 2306 O O . PHE A 1 297 ? -9.659 2.754 11.334 1.00 68.50 297 PHE A O 1
ATOM 2313 N N . GLN A 1 298 ? -9.328 4.805 10.504 1.00 69.25 298 GLN A N 1
ATOM 2314 C CA . GLN A 1 298 ? -9.647 5.465 11.772 1.00 69.25 298 GLN A CA 1
ATOM 2315 C C . GLN A 1 298 ? -11.106 5.262 12.186 1.00 69.25 298 GLN A C 1
ATOM 2317 O O . GLN A 1 298 ? -11.385 5.024 13.364 1.00 69.25 298 GLN A O 1
ATOM 2322 N N . LEU A 1 299 ? -12.036 5.303 11.229 1.00 66.81 299 LEU A N 1
ATOM 2323 C CA . LEU A 1 299 ? -13.442 4.976 11.467 1.00 66.81 299 LEU A CA 1
ATOM 2324 C C . LEU A 1 299 ? -13.579 3.530 11.955 1.00 66.81 299 LEU A C 1
ATOM 2326 O O . LEU A 1 299 ? -14.261 3.286 12.951 1.00 66.81 299 LEU A O 1
ATOM 2330 N N . TYR A 1 300 ? -12.873 2.595 11.315 1.00 68.56 300 TYR A N 1
ATOM 2331 C CA . TYR A 1 300 ? -12.878 1.189 11.705 1.00 68.56 300 TYR A CA 1
ATOM 2332 C C . TYR A 1 300 ? -12.371 0.979 13.138 1.00 68.56 300 TYR A C 1
ATOM 2334 O O . TYR A 1 300 ? -13.089 0.411 13.959 1.00 68.56 300 TYR A O 1
ATOM 2342 N N . ASN A 1 301 ? -11.192 1.503 13.489 1.00 67.44 301 ASN A N 1
ATOM 2343 C CA . ASN A 1 301 ? -10.640 1.378 14.845 1.00 67.44 301 ASN A CA 1
ATOM 2344 C C . ASN A 1 301 ? -11.526 2.021 15.906 1.00 67.44 301 ASN A C 1
ATOM 2346 O O . ASN A 1 301 ? -11.715 1.465 16.990 1.00 67.44 301 ASN A O 1
ATOM 2350 N N . LYS A 1 302 ? -12.097 3.188 15.594 1.00 69.25 302 LYS A N 1
ATOM 2351 C CA . LYS A 1 302 ? -13.018 3.875 16.496 1.00 69.25 302 LYS A CA 1
ATOM 2352 C C . LYS A 1 302 ? -14.274 3.045 16.751 1.00 69.25 302 LYS A C 1
ATOM 2354 O O . LYS A 1 302 ? -14.777 3.058 17.868 1.00 69.25 302 LYS A O 1
ATOM 2359 N N . ALA A 1 303 ? -14.751 2.291 15.762 1.00 68.44 303 ALA A N 1
ATOM 2360 C CA . ALA A 1 303 ? -15.849 1.354 15.958 1.00 68.44 303 ALA A CA 1
ATOM 2361 C C . ALA A 1 303 ? -15.471 0.199 16.901 1.00 68.44 303 ALA A C 1
ATOM 2363 O O . ALA A 1 303 ? -16.291 -0.219 17.718 1.00 68.44 303 ALA A O 1
ATOM 2364 N N . GLN A 1 304 ? -14.234 -0.302 16.822 1.00 68.81 304 GLN A N 1
ATOM 2365 C CA . GLN A 1 304 ? -13.801 -1.453 17.625 1.00 68.81 304 GLN A CA 1
ATOM 2366 C C . GLN A 1 304 ? -13.725 -1.161 19.124 1.00 68.81 304 GLN A C 1
ATOM 2368 O O . GLN A 1 304 ? -13.951 -2.056 19.932 1.00 68.81 304 GLN A O 1
ATOM 2373 N N . VAL A 1 305 ? -13.464 0.088 19.513 1.00 69.00 305 VAL A N 1
ATOM 2374 C CA . VAL A 1 305 ? -13.441 0.493 20.929 1.00 69.00 305 VAL A CA 1
ATOM 2375 C C . VAL A 1 305 ? -14.831 0.815 21.492 1.00 69.00 305 VAL A C 1
ATOM 2377 O O . VAL A 1 305 ? -14.954 1.150 22.670 1.00 69.00 305 VAL A O 1
ATOM 2380 N N . MET A 1 306 ? -15.887 0.735 20.673 1.00 69.31 306 MET A N 1
ATOM 2381 C CA . MET A 1 306 ? -17.260 0.993 21.108 1.00 69.31 306 MET A CA 1
ATOM 2382 C C . MET A 1 306 ? -17.964 -0.274 21.621 1.00 69.31 306 MET A C 1
ATOM 2384 O O . MET A 1 306 ? -17.771 -1.354 21.050 1.00 69.31 306 MET A O 1
ATOM 2388 N N . PRO A 1 307 ? -18.846 -0.141 22.635 1.00 71.19 307 PRO A N 1
ATOM 2389 C CA . PRO A 1 307 ? -19.692 -1.237 23.099 1.00 71.19 307 PRO A CA 1
ATOM 2390 C C . PRO A 1 307 ? -20.582 -1.805 21.989 1.00 71.19 307 PRO A C 1
ATOM 2392 O O . PRO A 1 307 ? -21.062 -1.068 21.119 1.00 71.19 307 PRO A O 1
ATOM 2395 N N . ASP A 1 308 ? -20.839 -3.110 22.049 1.00 69.12 308 ASP A N 1
ATOM 2396 C CA . ASP A 1 308 ? -21.788 -3.783 21.161 1.00 69.12 308 ASP A CA 1
ATOM 2397 C C . ASP A 1 308 ? -23.219 -3.252 21.357 1.00 69.12 308 ASP A C 1
ATOM 2399 O O . ASP A 1 308 ? -23.593 -2.791 22.434 1.00 69.12 308 ASP A O 1
ATOM 2403 N N . GLY A 1 309 ? -24.017 -3.253 20.283 1.00 66.12 309 GLY A N 1
ATOM 2404 C CA . GLY A 1 309 ? -25.376 -2.690 20.277 1.00 66.12 309 GLY A CA 1
ATOM 2405 C C . GLY A 1 309 ? -25.448 -1.161 20.139 1.00 66.12 309 GLY A C 1
ATOM 2406 O O . GLY A 1 309 ? -26.538 -0.608 19.993 1.00 66.12 309 GLY A O 1
ATOM 2407 N N . ASN A 1 310 ? -24.311 -0.455 20.122 1.00 72.44 310 ASN A N 1
ATOM 2408 C CA . ASN A 1 310 ? -24.283 0.981 19.854 1.00 72.44 310 ASN A CA 1
ATOM 2409 C C . ASN A 1 310 ? -24.521 1.269 18.357 1.00 72.44 310 ASN A C 1
ATOM 2411 O O . ASN A 1 310 ? -23.738 0.860 17.501 1.00 72.44 310 ASN A O 1
ATOM 2415 N N . LYS A 1 311 ? -25.560 2.050 18.034 1.00 70.00 311 LYS A N 1
ATOM 2416 C CA . LYS A 1 311 ? -25.866 2.490 16.659 1.00 70.00 311 LYS A CA 1
ATOM 2417 C C . LYS A 1 311 ? -24.666 3.152 15.967 1.00 70.00 311 LYS A C 1
ATOM 2419 O O . LYS A 1 311 ? -24.429 2.905 14.790 1.00 70.00 311 LYS A O 1
ATOM 2424 N N . GLN A 1 312 ? -23.883 3.944 16.701 1.00 63.28 312 GLN A N 1
ATOM 2425 C CA . GLN A 1 312 ? -22.695 4.616 16.162 1.00 63.28 312 GLN A CA 1
ATOM 2426 C C . GLN A 1 312 ? -21.599 3.622 15.763 1.00 63.28 312 GLN A C 1
ATOM 2428 O O . GLN A 1 312 ? -20.874 3.874 14.805 1.00 63.28 312 GLN A O 1
ATOM 2433 N N . LYS A 1 313 ? -21.503 2.467 16.439 1.00 68.94 313 LYS A N 1
ATOM 2434 C CA . LYS A 1 313 ? -20.584 1.392 16.045 1.00 68.94 313 LYS A CA 1
ATOM 2435 C C . LYS A 1 313 ? -20.951 0.862 14.662 1.00 68.94 313 LYS A C 1
ATOM 2437 O O . LYS A 1 313 ? -20.088 0.806 13.794 1.00 68.94 313 LYS A O 1
ATOM 2442 N N . ALA A 1 314 ? -22.227 0.549 14.435 1.00 66.62 314 ALA A N 1
ATOM 2443 C CA . ALA A 1 314 ? -22.709 0.100 13.129 1.00 66.62 314 ALA A CA 1
ATOM 2444 C C . ALA A 1 314 ? -22.490 1.161 12.034 1.00 66.62 314 ALA A C 1
ATOM 2446 O O . ALA A 1 314 ? -22.058 0.833 10.933 1.00 66.62 314 ALA A O 1
ATOM 2447 N N . GLU A 1 315 ? -22.710 2.440 12.351 1.00 64.38 315 GLU A N 1
ATOM 2448 C CA . GLU A 1 315 ? -22.453 3.549 11.424 1.00 64.38 315 GLU A CA 1
ATOM 2449 C C . GLU A 1 315 ? -20.967 3.673 11.050 1.00 64.38 315 GLU A C 1
ATOM 2451 O O . GLU A 1 315 ? -20.659 3.894 9.880 1.00 64.38 315 GLU A O 1
ATOM 2456 N N . PHE A 1 316 ? -20.041 3.496 11.999 1.00 64.19 316 PHE A N 1
ATOM 2457 C CA . PHE A 1 316 ? -18.603 3.523 11.720 1.00 64.19 316 PHE A CA 1
ATOM 2458 C C . PHE A 1 316 ? -18.113 2.289 10.960 1.00 64.19 316 PHE A C 1
ATOM 2460 O O . PHE A 1 316 ? -17.339 2.435 10.013 1.00 64.19 316 PHE A O 1
ATOM 2467 N N . VAL A 1 317 ? -18.601 1.098 11.323 1.00 67.38 317 VAL A N 1
ATOM 2468 C CA . VAL A 1 317 ? -18.304 -0.146 10.596 1.00 67.38 317 VAL A CA 1
ATOM 2469 C C . VAL A 1 317 ? -18.792 -0.063 9.152 1.00 67.38 317 VAL A C 1
ATOM 2471 O O . VAL A 1 317 ? -18.091 -0.540 8.273 1.00 67.38 317 VAL A O 1
ATOM 2474 N N . ALA A 1 318 ? -19.939 0.570 8.887 1.00 67.56 318 ALA A N 1
ATOM 2475 C CA . ALA A 1 318 ? -20.444 0.769 7.528 1.00 67.56 318 ALA A CA 1
ATOM 2476 C C . ALA A 1 318 ? -19.719 1.900 6.776 1.00 67.56 318 ALA A C 1
ATOM 2478 O O . ALA A 1 318 ? -19.507 1.815 5.568 1.00 67.56 318 ALA A O 1
ATOM 2479 N N . ALA A 1 319 ? -19.320 2.968 7.474 1.00 63.22 319 ALA A N 1
ATOM 2480 C CA . ALA A 1 319 ? -18.632 4.099 6.859 1.00 63.22 319 ALA A CA 1
ATOM 2481 C C . ALA A 1 319 ? -17.218 3.747 6.378 1.00 63.22 319 ALA A C 1
ATOM 2483 O O . ALA A 1 319 ? -16.803 4.248 5.340 1.00 63.22 319 ALA A O 1
ATOM 2484 N N . ALA A 1 320 ? -16.494 2.890 7.101 1.00 63.91 320 ALA A N 1
ATOM 2485 C CA . ALA A 1 320 ? -15.147 2.467 6.724 1.00 63.91 320 ALA A CA 1
ATOM 2486 C C . ALA A 1 320 ? -15.068 1.847 5.306 1.00 63.91 320 ALA A C 1
ATOM 2488 O O . ALA A 1 320 ? -14.363 2.410 4.471 1.00 63.91 320 ALA A O 1
ATOM 2489 N N . PRO A 1 321 ? -15.804 0.767 4.967 1.00 63.66 321 PRO A N 1
ATOM 2490 C CA . PRO A 1 321 ? -15.764 0.175 3.632 1.00 63.66 321 PRO A CA 1
ATOM 2491 C C . PRO A 1 321 ? -16.318 1.115 2.556 1.00 63.66 321 PRO A C 1
ATOM 2493 O O . PRO A 1 321 ? -15.800 1.110 1.446 1.00 63.66 321 PRO A O 1
ATOM 2496 N N . ALA A 1 322 ? -17.300 1.969 2.871 1.00 61.56 322 ALA A N 1
ATOM 2497 C CA . ALA A 1 322 ? -17.806 2.965 1.924 1.00 61.56 322 ALA A CA 1
ATOM 2498 C C . ALA A 1 322 ? -16.741 4.017 1.562 1.00 61.56 322 ALA A C 1
ATOM 2500 O O . ALA A 1 322 ? -16.562 4.341 0.390 1.00 61.56 322 ALA A O 1
ATOM 2501 N N . THR A 1 323 ? -16.000 4.529 2.550 1.00 61.50 323 THR A N 1
ATOM 2502 C CA . THR A 1 323 ? -14.881 5.452 2.308 1.00 61.50 323 THR A CA 1
ATOM 2503 C C . THR A 1 323 ? -13.747 4.757 1.552 1.00 61.50 323 THR A C 1
ATOM 2505 O O . THR A 1 323 ? -13.161 5.361 0.653 1.00 61.50 323 THR A O 1
ATOM 2508 N N . THR A 1 324 ? -13.462 3.486 1.859 1.00 67.00 324 THR A N 1
ATOM 2509 C CA . THR A 1 324 ? -12.500 2.681 1.093 1.00 67.00 324 THR A CA 1
ATOM 2510 C C . THR A 1 324 ? -12.938 2.545 -0.361 1.00 67.00 324 THR A C 1
ATOM 2512 O O . THR A 1 324 ? -12.137 2.840 -1.237 1.00 67.00 324 THR A O 1
ATOM 2515 N N . ALA A 1 325 ? -14.194 2.177 -0.627 1.00 65.06 325 ALA A N 1
ATOM 2516 C CA . ALA A 1 325 ? -14.726 2.026 -1.981 1.00 65.06 325 ALA A CA 1
ATOM 2517 C C . ALA A 1 325 ? -14.592 3.323 -2.787 1.00 65.06 325 ALA A C 1
ATOM 2519 O O . ALA A 1 325 ? -13.983 3.312 -3.847 1.00 65.06 325 ALA A O 1
ATOM 2520 N N . VAL A 1 326 ? -15.014 4.461 -2.223 1.00 62.34 326 VAL A N 1
ATOM 2521 C CA . VAL A 1 326 ? -14.821 5.772 -2.866 1.00 62.34 326 VAL A CA 1
ATOM 2522 C C . VAL A 1 326 ? -13.341 6.038 -3.134 1.00 62.34 326 VAL A C 1
ATOM 2524 O O . VAL A 1 326 ? -12.990 6.522 -4.199 1.00 62.34 326 VAL A O 1
ATOM 2527 N N . SER A 1 327 ? -12.454 5.713 -2.193 1.00 63.94 327 SER A N 1
ATOM 2528 C CA . SER A 1 327 ? -11.014 5.897 -2.393 1.00 63.94 327 SER A CA 1
ATOM 2529 C C . SER A 1 327 ? -10.486 5.028 -3.534 1.00 63.94 327 SER A C 1
ATOM 2531 O O . SER A 1 327 ? -9.683 5.512 -4.320 1.00 63.94 327 SER A O 1
ATOM 2533 N N . LEU A 1 328 ? -10.944 3.779 -3.644 1.00 67.25 328 LEU A N 1
ATOM 2534 C CA . LEU A 1 328 ? -10.587 2.862 -4.728 1.00 67.25 328 LEU A CA 1
ATOM 2535 C C . LEU A 1 328 ? -11.156 3.321 -6.079 1.00 67.25 328 LEU A C 1
ATOM 2537 O O . LEU A 1 328 ? -10.444 3.263 -7.076 1.00 67.25 328 LEU A O 1
ATOM 2541 N N . ASP A 1 329 ? -12.372 3.864 -6.115 1.00 61.69 329 ASP A N 1
ATOM 2542 C CA . ASP A 1 329 ? -12.947 4.448 -7.331 1.00 61.69 329 ASP A CA 1
ATOM 2543 C C . ASP A 1 329 ? -12.106 5.635 -7.818 1.00 61.69 329 ASP A C 1
ATOM 2545 O O . ASP A 1 329 ? -11.806 5.750 -9.005 1.00 61.69 329 ASP A O 1
ATOM 2549 N N . LEU A 1 330 ? -11.627 6.483 -6.900 1.00 59.62 330 LEU A N 1
ATOM 2550 C CA . LEU A 1 330 ? -10.696 7.565 -7.243 1.00 59.62 330 LEU A CA 1
ATOM 2551 C C . LEU A 1 330 ? -9.382 7.036 -7.808 1.00 59.62 330 LEU A C 1
ATOM 2553 O O . LEU A 1 330 ? -8.858 7.608 -8.763 1.00 59.62 330 LEU A O 1
ATOM 2557 N N . MET A 1 331 ? -8.859 5.942 -7.244 1.00 65.50 331 MET A N 1
ATOM 2558 C CA . MET A 1 331 ? -7.677 5.281 -7.796 1.00 65.50 331 MET A CA 1
ATOM 2559 C C . MET A 1 331 ? -7.922 4.823 -9.233 1.00 65.50 331 MET A C 1
ATOM 2561 O O . MET A 1 331 ? -7.059 5.033 -10.082 1.00 65.50 331 MET A O 1
ATOM 2565 N N . HIS A 1 332 ? -9.089 4.232 -9.498 1.00 60.28 332 HIS A N 1
ATOM 2566 C CA . HIS A 1 332 ? -9.465 3.749 -10.821 1.00 60.28 332 HIS A CA 1
ATOM 2567 C C . HIS A 1 332 ? -9.588 4.896 -11.830 1.00 60.28 332 HIS A C 1
ATOM 2569 O O . HIS A 1 332 ? -8.962 4.842 -12.883 1.00 60.28 332 HIS A O 1
ATOM 2575 N N . THR A 1 333 ? -10.272 5.987 -11.470 1.00 59.50 333 THR A N 1
ATOM 2576 C CA . THR A 1 333 ? -10.388 7.173 -12.343 1.00 59.50 333 THR A CA 1
ATOM 2577 C C . THR A 1 333 ? -9.048 7.854 -12.638 1.00 59.50 333 THR A C 1
ATOM 2579 O O . THR A 1 333 ? -8.910 8.515 -13.660 1.00 59.50 333 THR A O 1
ATOM 2582 N N . GLY A 1 334 ? -8.044 7.699 -11.766 1.00 51.50 334 GLY A N 1
ATOM 2583 C CA . GLY A 1 334 ? -6.688 8.200 -12.005 1.00 51.50 334 GLY A CA 1
ATOM 2584 C C . GLY A 1 334 ? -5.830 7.308 -12.912 1.00 51.50 334 GLY A C 1
ATOM 2585 O O . GLY A 1 334 ? -4.714 7.707 -13.250 1.00 51.50 334 GLY A O 1
ATOM 2586 N N . ALA A 1 335 ? -6.307 6.107 -13.258 1.00 46.19 335 ALA A N 1
ATOM 2587 C CA . ALA A 1 335 ? -5.616 5.139 -14.111 1.00 46.19 335 ALA A CA 1
ATOM 2588 C C . ALA A 1 335 ? -6.072 5.166 -15.586 1.00 46.19 335 ALA A C 1
ATOM 2590 O O . ALA A 1 335 ? -5.355 4.619 -16.428 1.00 46.19 335 ALA A O 1
ATOM 2591 N N . GLU A 1 336 ? -7.212 5.799 -15.888 1.00 39.81 336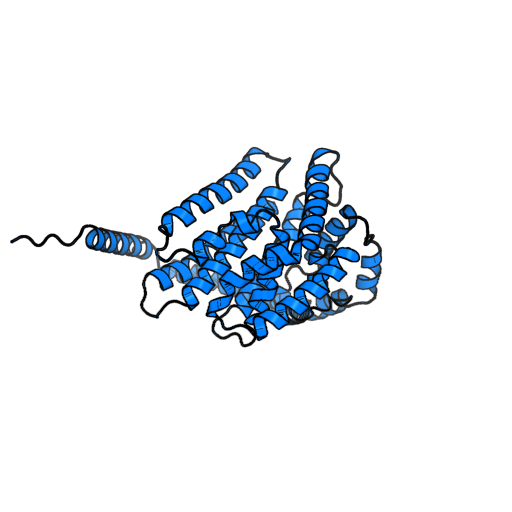 GLU A N 1
ATOM 2592 C CA . GLU A 1 336 ? -7.746 6.034 -17.246 1.00 39.81 336 GLU A CA 1
ATOM 2593 C C . GLU A 1 336 ? -7.176 7.307 -17.904 1.00 39.81 336 GLU A C 1
ATOM 2595 O O . GLU A 1 336 ? -6.950 7.284 -19.137 1.00 39.81 336 GLU A O 1
#

Secondary structure (DSSP, 8-state):
------HHHHHHHHHHHHHHHHHTTS-HHHHHHHHHHHHHHHHHHHHHHHHHHHHHHHHHT-HHHHHHGGGS-TT-HHHHHHHHHHHHHHHTTGGGSHHHHHHHHHHHH-TT--TT-HHHHHHTTT-HHHHHHHHHHHHHHHHHHHHS-GGGHHHHHHHHHHHTHHHHHHHHHHHHHHHHHHHH---TTS-HHHHHHHHHHHHHHHHHHHHHHSTT-S-HHHHHHHHHHHHHHHTTHHHHTTHHHHHH-SSPPPHHHHHHHHHHHHHHHHHHHHHHTTS--HHHHHHHHHHHHHHHHHHHHHHHTSPTT-HHHHHHHHHHHHHHHHHHHHHHHTT-

Organism: Pseudomonas veronii (NCBI:txid76761)

Radius of gyration: 21.84 Å; chains: 1; bounding box: 73×42×47 Å